Protein AF-A0A821AJ91-F1 (afdb_monomer_lite)

Organism: NCBI:txid392032

Foldseek 3Di:
DVVLVVVQVVCLVCLQQVHHDDDSAPRDDDPPDDPPPDDDDDDDDDPGNPPDDPDPQPPFPPDDPDDDDDPQKAFEDQPQEAEEEPAPPAPLVVVLCVRLNCLLPVPPQPADGDDPPVFRYARYEYEDAPDRDHADDDDDPPDFLAWDWDDDGRYIYIYDNHPNVSSVNSSRQSRQWDQDPNRTTMGD

InterPro domains:
  IPR025705 Beta-hexosaminidase [PTHR22600] (54-182)
  IPR029018 Beta-hexosaminidase-like, domain 2 [G3DSA:3.30.379.10] (55-187)
  IPR029018 Beta-hexosaminidase-like, domain 2 [SSF55545] (59-184)
  IPR029019 Beta-hexosaminidase, eukaryotic type, N-terminal [PF14845] (60-176)

pLDDT: mean 77.07, std 15.3, range [37.12, 96.31]

Radius of gyration: 18.96 Å; chains: 1; bounding box: 41×31×65 Å

Secondary structure (DSSP, 8-state):
-HHHHHHHHHHHHHHHTT-----SSSS----SS----------TT------PPPPPTT--SSPPSS----S--EEE-TTT-EEEES-SS-HHHHHHHHHHHHHHS-TTS-PPPPP--GGGEE-EEEEE-TT-----SS--TT----EEEEEETTEEEEEESSHHHHHHHHHHHHHHEEE-TTS-EEE-

Sequence (188 aa):
EDAQFRLDVHRCRLLRRGIPAQPILNGYCGNYEVVITSSDIEFLAVRLPLKGQPSPPNAVWPHPQQMTASNDVLYIRPHDLKIDSNIRSCDIIAKAIQRYEPIFFPPKLAMNLPPSSGNNILQSLTLNIPGNAQCEQYIQQNSNESYTLTISRQIANVEATTVWGLLRGLETFSQLIYIDQQNYVRSL

Structure (mmCIF, N/CA/C/O backbone):
data_AF-A0A821AJ91-F1
#
_entry.id   AF-A0A821AJ91-F1
#
loop_
_atom_site.group_PDB
_atom_site.id
_atom_site.type_symbol
_atom_site.label_atom_id
_atom_site.label_alt_id
_atom_site.label_comp_id
_atom_site.label_asym_id
_atom_site.label_entity_id
_atom_site.label_seq_id
_atom_site.pdbx_PDB_ins_code
_atom_site.Cartn_x
_atom_site.Cartn_y
_atom_site.Cartn_z
_atom_site.occupancy
_atom_site.B_iso_or_equiv
_atom_site.auth_seq_id
_atom_site.auth_comp_id
_atom_site.auth_asym_id
_atom_site.auth_atom_id
_atom_site.pdbx_PDB_model_num
ATOM 1 N N . GLU A 1 1 ? -10.251 -15.779 -12.935 1.00 53.31 1 GLU A N 1
ATOM 2 C CA . GLU A 1 1 ? -9.135 -14.826 -13.143 1.00 53.31 1 GLU A CA 1
ATOM 3 C C . GLU A 1 1 ? -8.905 -14.485 -14.618 1.00 53.31 1 GLU A C 1
ATOM 5 O O . GLU A 1 1 ? -8.888 -13.307 -14.949 1.00 53.31 1 GLU A O 1
ATOM 10 N N . ASP A 1 2 ? -8.861 -15.459 -15.540 1.00 68.50 2 ASP A N 1
ATOM 11 C CA . ASP A 1 2 ? -8.718 -15.184 -16.988 1.00 68.50 2 ASP A CA 1
ATOM 12 C C . ASP A 1 2 ? -9.797 -14.237 -17.564 1.00 68.50 2 ASP A C 1
ATOM 14 O O . ASP A 1 2 ? -9.508 -13.347 -18.368 1.00 68.50 2 ASP A O 1
ATOM 18 N N . ALA A 1 3 ? -11.037 -14.372 -17.084 1.00 75.00 3 ALA A N 1
ATOM 19 C CA . ALA A 1 3 ? -12.159 -13.537 -17.502 1.00 75.00 3 ALA A CA 1
ATOM 20 C C . ALA A 1 3 ? -11.951 -12.041 -17.204 1.00 75.00 3 ALA A C 1
ATOM 22 O O . ALA A 1 3 ? -12.235 -11.221 -18.069 1.00 75.00 3 ALA A O 1
ATOM 23 N N . GLN A 1 4 ? -11.417 -11.671 -16.033 1.00 72.38 4 GLN A N 1
ATOM 24 C CA . GLN A 1 4 ? -11.225 -10.261 -15.659 1.00 72.38 4 GLN A CA 1
ATOM 25 C C . GLN A 1 4 ? -10.203 -9.573 -16.559 1.00 72.38 4 GLN A C 1
ATOM 27 O O . GLN A 1 4 ? -10.451 -8.473 -17.041 1.00 72.38 4 GLN A O 1
ATOM 32 N N . PHE A 1 5 ? -9.099 -10.253 -16.868 1.00 69.75 5 PHE A N 1
ATOM 33 C CA . PHE A 1 5 ? -8.113 -9.722 -17.802 1.00 69.75 5 PHE A CA 1
ATOM 34 C C . PHE A 1 5 ? -8.689 -9.570 -19.212 1.00 69.75 5 PHE A C 1
ATOM 36 O O . PHE A 1 5 ? -8.500 -8.545 -19.854 1.00 69.75 5 PHE A O 1
ATOM 43 N N . ARG A 1 6 ? -9.433 -10.569 -19.705 1.00 74.62 6 ARG A N 1
ATOM 44 C CA . ARG A 1 6 ? -10.087 -10.486 -21.022 1.00 74.62 6 ARG A CA 1
ATOM 45 C C . ARG A 1 6 ? -11.108 -9.349 -21.084 1.00 74.62 6 ARG A C 1
ATOM 47 O O . ARG A 1 6 ? -11.243 -8.711 -22.127 1.00 74.62 6 ARG A O 1
ATOM 54 N N . LEU A 1 7 ? -11.805 -9.089 -19.980 1.00 81.50 7 LEU A N 1
ATOM 55 C CA . LEU A 1 7 ? -12.718 -7.961 -19.854 1.00 81.50 7 LEU A CA 1
ATOM 56 C C . LEU A 1 7 ? -11.969 -6.624 -19.797 1.00 81.50 7 LEU A C 1
ATOM 58 O O . LEU A 1 7 ? -12.434 -5.676 -20.419 1.00 81.50 7 LEU A O 1
ATOM 62 N N . ASP A 1 8 ? -10.808 -6.538 -19.144 1.00 78.00 8 ASP A N 1
ATOM 63 C CA . ASP A 1 8 ? -9.981 -5.323 -19.139 1.00 78.00 8 ASP A CA 1
ATOM 64 C C . ASP A 1 8 ? -9.381 -5.028 -20.527 1.00 78.00 8 ASP A C 1
ATOM 66 O O . ASP A 1 8 ? -9.474 -3.908 -21.028 1.00 78.00 8 ASP A O 1
ATOM 70 N N . VAL A 1 9 ? -8.919 -6.064 -21.237 1.00 77.12 9 VAL A N 1
ATOM 71 C CA . VAL A 1 9 ? -8.531 -5.981 -22.657 1.00 77.12 9 VAL A CA 1
ATOM 72 C C . VAL A 1 9 ? -9.697 -5.479 -23.508 1.00 77.12 9 VAL A C 1
ATOM 74 O O . VAL A 1 9 ? -9.537 -4.586 -24.345 1.00 77.12 9 VAL A O 1
ATOM 77 N N . HIS A 1 10 ? -10.893 -6.036 -23.304 1.00 81.31 10 HIS A N 1
ATOM 78 C CA . HIS A 1 10 ? -12.091 -5.613 -24.021 1.00 81.31 10 HIS A CA 1
ATOM 79 C C . HIS A 1 10 ? -12.478 -4.166 -23.688 1.00 81.31 10 HIS A C 1
ATOM 81 O O . HIS A 1 10 ? -12.746 -3.388 -24.602 1.00 81.31 10 HIS A O 1
ATOM 87 N N . ARG A 1 11 ? -12.418 -3.772 -22.414 1.00 84.19 11 ARG A N 1
ATOM 88 C CA . ARG A 1 11 ? -12.602 -2.392 -21.952 1.00 84.19 11 ARG A CA 1
ATOM 89 C C . ARG A 1 11 ? -11.635 -1.458 -22.671 1.00 84.19 11 ARG A C 1
ATOM 91 O O . ARG A 1 11 ? -12.062 -0.444 -23.213 1.00 84.19 11 ARG A O 1
ATOM 98 N N . CYS A 1 12 ? -10.358 -1.809 -22.755 1.00 80.00 12 CYS A N 1
ATOM 99 C CA . CYS A 1 12 ? -9.374 -0.997 -23.460 1.00 80.00 12 CYS A CA 1
ATOM 100 C C . CYS A 1 12 ? -9.636 -0.912 -24.970 1.00 80.00 12 CYS A C 1
ATOM 102 O O . CYS A 1 12 ? -9.400 0.138 -25.568 1.00 80.00 12 CYS A O 1
ATOM 104 N N . ARG A 1 13 ? -10.211 -1.951 -25.592 1.00 78.94 13 ARG A N 1
ATOM 105 C CA . ARG A 1 13 ? -10.709 -1.878 -26.980 1.00 78.94 13 ARG A CA 1
ATOM 106 C C . ARG A 1 13 ? -11.918 -0.944 -27.115 1.00 78.94 13 ARG A C 1
ATOM 108 O O . ARG A 1 13 ? -11.976 -0.201 -28.090 1.00 78.94 13 ARG A O 1
ATOM 115 N N . LEU A 1 14 ? -12.852 -0.954 -26.161 1.00 79.88 14 LEU A N 1
ATOM 116 C CA . LEU A 1 14 ? -14.000 -0.036 -26.131 1.00 79.88 14 LEU A CA 1
ATOM 117 C C . LEU A 1 14 ? -13.547 1.422 -25.971 1.00 79.88 14 LEU A C 1
ATOM 119 O O . LEU A 1 14 ? -13.949 2.271 -26.764 1.00 79.88 14 LEU A O 1
ATOM 123 N N . LEU A 1 15 ? -12.626 1.693 -25.043 1.00 74.94 15 LEU A N 1
ATOM 124 C CA . LEU A 1 15 ? -12.068 3.030 -24.825 1.00 74.94 15 LEU A CA 1
ATOM 125 C C . LEU A 1 15 ? -11.327 3.560 -26.062 1.00 74.94 15 LEU A C 1
ATOM 127 O O . LEU A 1 15 ? -11.504 4.720 -26.426 1.00 74.94 15 LEU A O 1
ATOM 131 N N . ARG A 1 16 ? -10.569 2.710 -26.776 1.00 70.94 16 ARG A N 1
ATOM 132 C CA . ARG A 1 16 ? -9.937 3.056 -28.072 1.00 70.94 16 ARG A CA 1
ATOM 133 C C . ARG A 1 16 ? -10.941 3.401 -29.171 1.00 70.94 16 ARG A C 1
ATOM 135 O O . ARG A 1 16 ? -10.598 4.146 -30.081 1.00 70.94 16 ARG A O 1
ATOM 142 N N . ARG A 1 17 ? -12.168 2.886 -29.075 1.00 74.31 17 ARG A N 1
ATOM 143 C CA . ARG A 1 17 ? -13.293 3.199 -29.969 1.00 74.31 17 ARG A CA 1
ATOM 144 C C . ARG A 1 17 ? -14.123 4.399 -29.490 1.00 74.31 17 ARG A C 1
ATOM 146 O O . ARG A 1 17 ? -15.159 4.678 -30.081 1.00 74.31 17 ARG A O 1
ATOM 153 N N . GLY A 1 18 ? -13.704 5.086 -28.423 1.00 66.06 18 GLY A N 1
ATOM 154 C CA . GLY A 1 18 ? -14.435 6.216 -27.846 1.00 66.06 18 GLY A CA 1
ATOM 155 C C . GLY A 1 18 ? -15.681 5.819 -27.046 1.00 66.06 18 GLY A C 1
ATOM 156 O O . GLY A 1 18 ? -16.505 6.677 -26.741 1.00 66.06 18 GLY A O 1
ATOM 157 N N . ILE A 1 19 ? -15.834 4.536 -26.704 1.00 73.81 19 ILE A N 1
ATOM 158 C CA . ILE A 1 19 ? -16.948 4.039 -25.893 1.00 73.81 19 ILE A CA 1
ATOM 159 C C . ILE A 1 19 ? -16.506 4.058 -24.421 1.00 73.81 19 ILE A C 1
ATOM 161 O O . ILE A 1 19 ? -15.560 3.344 -24.071 1.00 73.81 19 ILE A O 1
ATOM 165 N N . PRO A 1 20 ? -17.150 4.857 -23.548 1.00 75.69 20 PRO A N 1
ATOM 166 C CA . PRO A 1 20 ? -16.784 4.921 -22.139 1.00 75.69 20 PRO A CA 1
ATOM 167 C C . PRO A 1 20 ? -17.073 3.585 -21.446 1.00 75.69 20 PRO A C 1
ATOM 169 O O . PRO A 1 20 ? -18.158 3.022 -21.582 1.00 75.69 20 PRO A O 1
ATOM 172 N N . ALA A 1 21 ? -16.101 3.083 -20.684 1.00 80.31 21 ALA A N 1
ATOM 173 C CA . ALA A 1 21 ? -16.219 1.840 -19.930 1.00 80.31 21 ALA A CA 1
ATOM 174 C C . ALA A 1 21 ? -15.491 1.955 -18.581 1.00 80.31 21 ALA A C 1
ATOM 176 O O . ALA A 1 21 ? -14.358 2.447 -18.506 1.00 80.31 21 ALA A O 1
ATOM 177 N N . GLN A 1 22 ? -16.146 1.502 -17.509 1.00 77.25 22 GLN A N 1
ATOM 178 C CA . GLN A 1 22 ? -15.603 1.579 -16.151 1.00 77.25 22 GLN A CA 1
ATOM 179 C C . GLN A 1 22 ? -14.341 0.706 -15.989 1.00 77.25 22 GLN A C 1
ATOM 181 O O . GLN A 1 22 ? -14.240 -0.331 -16.648 1.00 77.25 22 GLN A O 1
ATOM 186 N N . PRO A 1 23 ? -13.363 1.124 -15.159 1.00 72.62 23 PRO A N 1
ATOM 187 C CA . PRO A 1 23 ? -12.188 0.326 -14.801 1.00 72.62 23 PRO A CA 1
ATOM 188 C C . PRO A 1 23 ? -12.551 -1.049 -14.246 1.00 72.62 23 PRO A C 1
ATOM 190 O O . PRO A 1 23 ? -13.419 -1.152 -13.385 1.00 72.62 23 PRO A O 1
ATOM 193 N N . ILE A 1 24 ? -11.853 -2.083 -14.715 1.00 74.69 24 ILE A N 1
ATOM 194 C CA . ILE A 1 24 ? -11.946 -3.442 -14.159 1.00 74.69 24 ILE A CA 1
ATOM 195 C C . ILE A 1 24 ? -10.695 -3.754 -13.329 1.00 74.69 24 ILE A C 1
ATOM 197 O O . ILE A 1 24 ? -10.802 -4.377 -12.276 1.00 74.69 24 ILE A O 1
ATOM 201 N N . LEU A 1 25 ? -9.529 -3.275 -13.778 1.00 70.44 25 LEU A N 1
ATOM 202 C CA . LEU A 1 25 ? -8.256 -3.317 -13.052 1.00 70.44 25 LEU A CA 1
ATOM 203 C C . LEU A 1 25 ? -7.834 -1.895 -12.617 1.00 70.44 25 LEU A C 1
ATOM 205 O O . LEU A 1 25 ? -8.677 -1.095 -12.220 1.00 70.44 25 LEU A O 1
ATOM 209 N N . ASN A 1 26 ? -6.550 -1.546 -12.724 1.00 63.62 26 ASN A N 1
ATOM 210 C CA . ASN A 1 26 ? -5.959 -0.255 -12.328 1.00 63.62 26 ASN A CA 1
ATOM 211 C C . ASN A 1 26 ? -6.369 0.954 -13.207 1.00 63.62 26 ASN A C 1
ATOM 213 O O . ASN A 1 26 ? -5.757 2.016 -13.142 1.00 63.62 26 ASN A O 1
ATOM 217 N N . GLY A 1 27 ? -7.389 0.812 -14.060 1.00 65.00 27 GLY A N 1
ATOM 218 C CA . GLY A 1 27 ? -7.990 1.904 -14.837 1.00 65.00 27 GLY A CA 1
ATOM 219 C C . GLY A 1 27 ? -7.195 2.400 -16.045 1.00 65.00 27 GLY A C 1
ATOM 220 O O . GLY A 1 27 ? -7.798 2.990 -16.948 1.00 65.00 27 GLY A O 1
ATOM 221 N N . TYR A 1 28 ? -5.905 2.096 -16.136 1.00 66.06 28 TYR A N 1
ATOM 222 C CA . TYR A 1 28 ? -5.047 2.420 -17.274 1.00 66.06 28 TYR A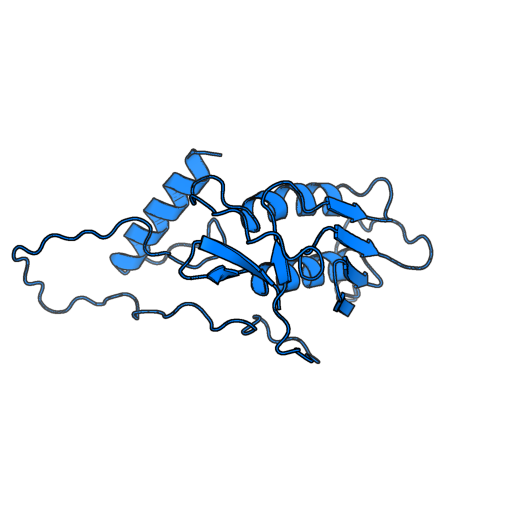 CA 1
ATOM 223 C C . TYR A 1 28 ? -5.058 1.313 -18.339 1.00 66.06 28 TYR A C 1
ATOM 225 O O . TYR A 1 28 ? -5.169 0.130 -18.036 1.00 66.06 28 TYR A O 1
ATOM 233 N N . CYS A 1 29 ? -4.937 1.703 -19.609 1.00 72.25 29 CYS A N 1
ATOM 234 C CA . CYS A 1 29 ? -4.791 0.772 -20.724 1.00 72.25 29 CYS A CA 1
ATOM 235 C C . CYS A 1 29 ? -3.332 0.694 -21.163 1.00 72.25 29 CYS A C 1
ATOM 237 O O . CYS A 1 29 ? -2.844 1.599 -21.835 1.00 72.25 29 CYS A O 1
ATOM 239 N N . GLY A 1 30 ? -2.657 -0.406 -20.830 1.00 62.09 30 GLY A N 1
ATOM 240 C CA . GLY A 1 30 ? -1.307 -0.687 -21.314 1.00 62.09 30 GLY A CA 1
ATOM 241 C C . GLY A 1 30 ? -1.242 -0.996 -22.813 1.00 62.09 30 GLY A C 1
ATOM 242 O O . GLY A 1 30 ? -2.225 -1.401 -23.443 1.00 62.09 30 GLY A O 1
ATOM 243 N N . ASN A 1 31 ? -0.041 -0.870 -23.381 1.00 57.91 31 ASN A N 1
ATOM 244 C CA . ASN A 1 31 ? 0.291 -1.365 -24.720 1.00 57.91 31 ASN A CA 1
ATOM 245 C C . ASN A 1 31 ? 0.498 -2.890 -24.700 1.00 57.91 31 ASN A C 1
ATOM 247 O O . ASN A 1 31 ? 1.549 -3.383 -25.086 1.00 57.91 31 ASN A O 1
ATOM 251 N N . TYR A 1 32 ? -0.483 -3.657 -24.229 1.00 56.53 32 TYR A N 1
ATOM 252 C CA . TYR A 1 32 ? -0.372 -5.120 -24.167 1.00 56.53 32 TYR A CA 1
ATOM 253 C C . TYR A 1 32 ? -0.821 -5.835 -25.450 1.00 56.53 32 TYR A C 1
ATOM 255 O O . TYR A 1 32 ? -0.945 -7.047 -25.442 1.00 56.53 32 TYR A O 1
ATOM 263 N N . GLU A 1 33 ? -1.065 -5.107 -26.545 1.00 50.44 33 GLU A N 1
ATOM 264 C CA . GLU A 1 33 ? -1.235 -5.659 -27.900 1.00 50.44 33 GLU A CA 1
ATOM 265 C C . GLU A 1 33 ? -1.447 -4.498 -28.882 1.00 50.44 33 GLU A C 1
ATOM 267 O O . GLU A 1 33 ? -2.577 -4.037 -29.064 1.00 50.44 33 GLU A O 1
ATOM 272 N N . VAL A 1 34 ? -0.367 -3.990 -29.485 1.00 43.59 34 VAL A N 1
ATOM 273 C CA . VAL A 1 34 ? -0.423 -3.191 -30.721 1.00 43.59 34 VAL A CA 1
ATOM 274 C C . VAL A 1 34 ? 0.897 -3.365 -31.491 1.00 43.59 34 VAL A C 1
ATOM 276 O O . VAL A 1 34 ? 1.739 -2.475 -31.507 1.00 43.59 34 VAL A O 1
ATOM 279 N N . VAL A 1 35 ? 1.083 -4.501 -32.167 1.00 37.84 35 VAL A N 1
ATOM 280 C CA . VAL A 1 35 ? 1.818 -4.475 -33.441 1.00 37.84 35 VAL A CA 1
ATOM 281 C C . VAL A 1 35 ? 0.745 -4.294 -34.508 1.00 37.84 35 VAL A C 1
ATOM 283 O O . VAL A 1 35 ? 0.213 -5.261 -35.040 1.00 37.84 35 VAL A O 1
ATOM 286 N N . ILE A 1 36 ? 0.340 -3.047 -34.754 1.00 39.81 36 ILE A N 1
ATOM 287 C CA . ILE A 1 36 ? -0.394 -2.733 -35.981 1.00 39.81 36 ILE A CA 1
ATOM 288 C C . ILE A 1 36 ? 0.683 -2.627 -37.054 1.00 39.81 36 ILE A C 1
ATOM 290 O O . ILE A 1 36 ? 1.356 -1.605 -37.168 1.00 39.81 36 ILE A O 1
ATOM 294 N N . THR A 1 37 ? 0.890 -3.706 -37.805 1.00 37.12 37 THR A N 1
ATOM 295 C CA . THR A 1 37 ? 1.576 -3.600 -39.091 1.00 37.12 37 THR A CA 1
ATOM 296 C C . THR A 1 37 ? 0.690 -2.753 -39.994 1.00 37.12 37 THR A C 1
ATOM 298 O O . THR A 1 37 ? -0.462 -3.109 -40.247 1.00 37.12 37 THR A O 1
ATOM 301 N N . SER A 1 38 ? 1.203 -1.597 -40.404 1.00 48.94 38 SER A N 1
ATOM 302 C CA . SER A 1 38 ? 0.496 -0.626 -41.231 1.00 48.94 38 SER A CA 1
ATOM 303 C C . SER A 1 38 ? -0.041 -1.264 -42.511 1.00 48.94 38 SER A C 1
ATOM 305 O O . SER A 1 38 ? 0.727 -1.797 -43.309 1.00 48.94 38 SER A O 1
ATOM 307 N N . SER A 1 39 ? -1.344 -1.153 -42.732 1.00 44.47 39 SER A N 1
ATOM 308 C CA . SER A 1 39 ? -1.899 -0.941 -44.070 1.00 44.47 39 SER A CA 1
ATOM 309 C C . SER A 1 39 ? -3.284 -0.313 -43.927 1.00 44.47 39 SER A C 1
ATOM 311 O O . SER A 1 39 ? -4.241 -0.940 -43.486 1.00 44.47 39 SER A O 1
ATOM 313 N N . ASP A 1 40 ? -3.302 0.991 -44.188 1.00 47.62 40 ASP A N 1
ATOM 314 C CA . ASP A 1 40 ? -4.374 1.760 -44.816 1.00 47.62 40 ASP A CA 1
ATOM 315 C C . ASP A 1 40 ? -5.811 1.511 -44.347 1.00 47.62 40 ASP A C 1
ATOM 317 O O . ASP A 1 40 ? -6.583 0.796 -44.980 1.00 47.62 40 ASP A O 1
ATOM 321 N N . ILE A 1 41 ? -6.215 2.226 -43.291 1.00 44.03 41 ILE A N 1
ATOM 322 C CA . ILE A 1 41 ? -7.614 2.642 -43.140 1.00 44.03 41 ILE A CA 1
ATOM 323 C C . ILE A 1 41 ? -7.646 4.116 -42.714 1.00 44.03 41 ILE A C 1
ATOM 325 O O . ILE A 1 41 ? -7.404 4.451 -41.553 1.00 44.03 41 ILE A O 1
ATOM 329 N N . GLU A 1 42 ? -7.941 5.005 -43.665 1.00 40.72 42 GLU A N 1
ATOM 330 C CA . GLU A 1 42 ? -8.278 6.406 -43.401 1.00 40.72 42 GLU A CA 1
ATOM 331 C C . GLU A 1 42 ? -9.698 6.499 -42.825 1.00 40.72 42 GLU A C 1
ATOM 333 O O . GLU A 1 42 ? -10.685 6.223 -43.504 1.00 40.72 42 GLU A O 1
ATOM 338 N N . PHE A 1 43 ? -9.813 6.928 -41.567 1.00 37.75 43 PHE A N 1
ATOM 339 C CA . PHE A 1 43 ? -11.080 7.371 -40.987 1.00 37.75 43 PHE A CA 1
ATOM 340 C C . PHE A 1 43 ? -11.093 8.901 -40.880 1.00 37.75 43 PHE A C 1
ATOM 342 O O . PHE A 1 43 ? -10.207 9.498 -40.265 1.00 37.75 43 PHE A O 1
ATOM 349 N N . LEU A 1 44 ? -12.139 9.528 -41.432 1.00 48.94 44 LEU A N 1
ATOM 350 C CA . LEU A 1 44 ? -12.485 10.937 -41.226 1.00 48.94 44 LEU A CA 1
ATOM 351 C C . LEU A 1 44 ? -12.772 11.171 -39.730 1.00 48.94 44 LEU A C 1
ATOM 353 O O . LEU A 1 44 ? -13.823 10.800 -39.218 1.00 48.94 44 LEU A O 1
ATOM 357 N N . ALA A 1 45 ? -11.797 11.767 -39.039 1.00 41.25 45 ALA A N 1
ATOM 358 C CA . ALA A 1 45 ? -11.815 12.178 -37.633 1.00 41.25 45 ALA A CA 1
ATOM 359 C C . ALA A 1 45 ? -12.063 11.056 -36.603 1.00 41.25 45 ALA A C 1
ATOM 361 O O . ALA A 1 45 ? -13.142 10.903 -36.027 1.00 41.25 45 ALA A O 1
ATOM 362 N N . VAL A 1 46 ? -10.994 10.337 -36.261 1.00 43.47 46 VAL A N 1
ATOM 363 C CA . VAL A 1 46 ? -10.953 9.524 -35.044 1.00 43.47 46 VAL A CA 1
ATOM 364 C C . VAL A 1 46 ? -11.027 10.468 -33.834 1.00 43.47 46 VAL A C 1
ATOM 366 O O . VAL A 1 46 ? -10.072 11.191 -33.550 1.00 43.47 46 VAL A O 1
ATOM 369 N N . ARG A 1 47 ? -12.132 10.455 -33.073 1.00 44.19 47 ARG A N 1
ATOM 370 C CA . ARG A 1 47 ? -12.104 10.887 -31.663 1.00 44.19 47 ARG A CA 1
ATOM 371 C C . ARG A 1 47 ? -11.328 9.828 -30.888 1.00 44.19 47 ARG A C 1
ATOM 373 O O . ARG A 1 47 ? -11.911 8.991 -30.203 1.00 44.19 47 ARG A O 1
ATOM 380 N N . LEU A 1 48 ? -10.010 9.810 -31.094 1.00 50.59 48 LEU A N 1
ATOM 381 C CA . LEU A 1 48 ? -9.097 8.974 -30.330 1.00 50.59 48 LEU A CA 1
ATOM 382 C C . LEU A 1 48 ? -9.394 9.269 -28.856 1.00 50.59 48 LEU A C 1
ATOM 384 O O . LEU A 1 48 ? -9.547 10.453 -28.523 1.00 50.59 48 LEU A O 1
ATOM 388 N N . PRO A 1 49 ? -9.461 8.270 -27.952 1.00 49.88 49 PRO A N 1
ATOM 389 C CA . PRO A 1 49 ? -9.212 8.609 -26.560 1.00 49.88 49 PRO A CA 1
ATOM 390 C C . PRO A 1 49 ? -7.923 9.430 -26.556 1.00 49.88 49 PRO A C 1
ATOM 392 O O . PRO A 1 49 ? -6.985 9.095 -27.293 1.00 49.88 49 PRO A O 1
ATOM 395 N N . LEU A 1 50 ? -7.904 10.539 -25.812 1.00 46.16 50 LEU A N 1
ATOM 396 C CA . LEU A 1 50 ? -6.679 11.311 -25.624 1.00 46.16 50 LEU A CA 1
ATOM 397 C C . LEU A 1 50 ? -5.555 10.297 -25.400 1.00 46.16 50 LEU A C 1
ATOM 399 O O . LEU A 1 50 ? -5.740 9.379 -24.597 1.00 46.16 50 LEU A O 1
ATOM 403 N N . LYS A 1 51 ? -4.463 10.386 -26.175 1.00 49.41 51 LYS A N 1
ATOM 404 C CA . LYS A 1 51 ? -3.277 9.547 -25.967 1.00 49.41 51 LYS A CA 1
ATOM 405 C C . LYS A 1 51 ? -2.767 9.862 -24.562 1.00 49.41 51 LYS A C 1
ATOM 407 O O . LYS A 1 51 ? -1.953 10.760 -24.383 1.00 49.41 51 LYS A O 1
ATOM 412 N N . GLY A 1 52 ? -3.333 9.189 -23.569 1.00 52.81 52 GLY A N 1
ATOM 413 C CA . GLY A 1 52 ? -2.970 9.330 -22.178 1.00 52.81 52 GLY A CA 1
ATOM 414 C C . GLY A 1 52 ? -1.602 8.706 -22.027 1.00 52.81 52 GLY A C 1
ATOM 415 O O . GLY A 1 52 ? -1.405 7.542 -22.375 1.00 52.81 52 GLY A O 1
ATOM 416 N N . GLN A 1 53 ? -0.649 9.496 -21.563 1.00 60.03 53 GLN A N 1
ATOM 417 C CA . GLN A 1 53 ? 0.576 8.936 -21.022 1.00 60.03 53 GLN A CA 1
ATOM 418 C C . GLN A 1 53 ? 0.237 8.341 -19.649 1.00 60.03 53 GLN A C 1
ATOM 420 O O . GLN A 1 53 ? -0.645 8.880 -18.969 1.00 60.03 53 GLN A O 1
ATOM 425 N N . PRO A 1 54 ? 0.867 7.224 -19.244 1.00 64.62 54 PRO A N 1
ATOM 426 C CA . PRO A 1 54 ? 0.748 6.769 -17.868 1.00 64.62 54 PRO A CA 1
ATOM 427 C C . PRO A 1 54 ? 1.172 7.906 -16.937 1.00 64.62 54 PRO A C 1
ATOM 429 O O . PRO A 1 54 ? 2.069 8.688 -17.272 1.00 64.62 54 PRO A O 1
ATOM 432 N N . SER A 1 55 ? 0.511 8.001 -15.787 1.00 68.25 55 SER A N 1
ATOM 433 C CA . SER A 1 55 ? 0.906 8.941 -14.747 1.00 68.25 55 SER A CA 1
ATOM 434 C C . SER A 1 55 ? 2.397 8.751 -14.443 1.00 68.25 55 SER A C 1
ATOM 436 O O . SER A 1 55 ? 2.850 7.603 -14.363 1.00 68.25 55 SER A O 1
ATOM 438 N N . PRO A 1 56 ? 3.181 9.836 -14.322 1.00 75.44 56 PRO A N 1
ATOM 439 C CA . PRO A 1 56 ? 4.582 9.702 -13.960 1.00 75.44 56 PRO A CA 1
ATOM 440 C C . PRO A 1 56 ? 4.703 8.983 -12.605 1.00 75.44 56 PRO A C 1
ATOM 442 O O . PRO A 1 56 ? 3.779 9.061 -11.789 1.00 75.44 56 PRO A O 1
ATOM 445 N N . PRO A 1 57 ? 5.825 8.294 -12.336 1.00 71.19 57 PRO A N 1
ATOM 446 C CA . PRO A 1 57 ? 6.072 7.735 -11.012 1.00 71.19 57 PRO A CA 1
ATOM 447 C C . PRO A 1 57 ? 5.874 8.817 -9.935 1.00 71.19 57 PRO A C 1
ATOM 449 O O . PRO A 1 57 ? 6.245 9.969 -10.162 1.00 71.19 57 PRO A O 1
ATOM 452 N N . ASN A 1 58 ? 5.265 8.464 -8.800 1.00 75.19 58 ASN A N 1
ATOM 453 C CA . ASN A 1 58 ? 4.821 9.375 -7.725 1.00 75.19 58 ASN A CA 1
ATOM 454 C C . ASN A 1 58 ? 3.593 10.257 -8.002 1.00 75.19 58 ASN A C 1
ATOM 456 O O . ASN A 1 58 ? 3.210 11.034 -7.128 1.00 75.19 58 ASN A O 1
ATOM 460 N N . ALA A 1 59 ? 2.918 10.140 -9.147 1.00 81.94 59 ALA A N 1
ATOM 461 C CA . ALA A 1 59 ? 1.648 10.837 -9.372 1.00 81.94 59 ALA A CA 1
ATOM 462 C C . ALA A 1 59 ? 0.458 10.063 -8.776 1.00 81.94 59 ALA A C 1
ATOM 464 O O . ALA A 1 59 ? -0.378 9.515 -9.498 1.00 81.94 59 ALA A O 1
ATOM 465 N N . VAL A 1 60 ? 0.402 10.040 -7.443 1.00 87.75 60 VAL A N 1
ATOM 466 C CA . VAL A 1 60 ? -0.702 9.465 -6.662 1.00 87.75 60 VAL A CA 1
ATOM 467 C C . VAL A 1 60 ? -1.965 10.310 -6.831 1.00 87.75 60 VAL A C 1
ATOM 469 O O . VAL A 1 60 ? -1.927 11.542 -6.764 1.00 87.75 60 VAL A O 1
ATOM 472 N N . TRP A 1 61 ? -3.100 9.641 -7.018 1.00 84.31 61 TRP A N 1
ATOM 473 C CA . TRP A 1 61 ? -4.415 10.247 -7.129 1.00 84.31 61 TRP A CA 1
ATOM 474 C C . TRP A 1 61 ? -5.485 9.527 -6.279 1.00 84.31 61 TRP A C 1
ATOM 476 O O . TRP A 1 61 ? -5.725 8.334 -6.472 1.00 84.31 61 TRP A O 1
ATOM 486 N N . PRO A 1 62 ? -6.248 10.247 -5.434 1.00 92.12 62 PRO A N 1
ATOM 487 C CA . PRO A 1 62 ? -6.128 11.674 -5.132 1.00 92.12 62 PRO A CA 1
ATOM 488 C C . PRO A 1 62 ? -4.781 12.026 -4.497 1.00 92.12 62 PRO A C 1
ATOM 490 O O . PRO A 1 62 ? -4.174 11.194 -3.829 1.00 92.12 62 PRO A O 1
ATOM 493 N N . HIS A 1 63 ? -4.316 13.258 -4.704 1.00 89.12 63 HIS A N 1
ATOM 494 C CA . HIS A 1 63 ? -3.051 13.694 -4.120 1.00 89.12 63 HIS A CA 1
ATOM 495 C C . HIS A 1 63 ? -3.149 13.682 -2.579 1.00 89.12 63 HIS A C 1
ATOM 497 O O . HIS A 1 63 ? -4.078 14.296 -2.039 1.00 89.12 63 HIS A O 1
ATOM 503 N N . PRO A 1 64 ? -2.220 13.023 -1.858 1.00 92.19 64 PRO A N 1
ATOM 504 C CA . PRO A 1 64 ? -2.212 13.019 -0.397 1.00 92.19 64 PRO A CA 1
ATOM 505 C C . PRO A 1 64 ? -2.112 14.435 0.183 1.00 92.19 64 PRO A C 1
ATOM 507 O O . PRO A 1 64 ? -1.570 15.342 -0.447 1.00 92.19 64 PRO A O 1
ATOM 510 N N . GLN A 1 65 ? -2.589 14.642 1.412 1.00 93.94 65 GLN A N 1
ATOM 511 C CA . GLN A 1 65 ? -2.469 15.958 2.059 1.00 93.94 65 GLN A CA 1
ATOM 512 C C . GLN A 1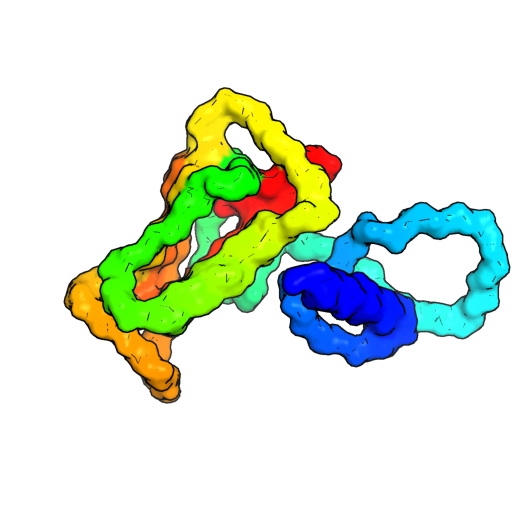 65 ? -1.006 16.380 2.251 1.00 93.94 65 GLN A C 1
ATOM 514 O O . GLN A 1 65 ? -0.684 17.560 2.137 1.00 93.94 65 GLN A O 1
ATOM 519 N N . GLN A 1 66 ? -0.129 15.417 2.540 1.00 92.94 66 GLN A N 1
ATOM 520 C CA . GLN A 1 66 ? 1.312 15.610 2.652 1.00 92.94 66 GLN A CA 1
ATOM 521 C C . GLN A 1 66 ? 2.011 14.417 2.004 1.00 92.94 66 GLN A C 1
ATOM 523 O O . GLN A 1 66 ? 1.636 13.271 2.248 1.00 92.94 66 GLN A O 1
ATOM 528 N N . MET A 1 67 ? 3.013 14.687 1.171 1.00 90.06 67 MET A N 1
ATOM 529 C CA . MET A 1 67 ? 3.809 13.661 0.507 1.00 90.06 67 MET A CA 1
ATOM 530 C C . MET A 1 67 ? 5.260 14.125 0.422 1.00 90.06 67 MET A C 1
ATOM 532 O O . MET A 1 67 ? 5.550 15.222 -0.051 1.00 90.06 67 MET A O 1
ATOM 536 N N . THR A 1 68 ? 6.167 13.270 0.878 1.00 89.00 68 THR A N 1
ATOM 537 C CA . THR A 1 68 ? 7.617 13.450 0.773 1.00 89.00 68 THR A CA 1
ATOM 538 C C . THR A 1 68 ? 8.182 12.216 0.088 1.00 89.00 68 THR A C 1
ATOM 540 O O . THR A 1 68 ? 8.084 11.124 0.645 1.00 89.00 68 THR A O 1
ATOM 543 N N . ALA A 1 69 ? 8.743 12.376 -1.109 1.00 83.81 69 ALA A N 1
ATOM 544 C CA . ALA A 1 69 ? 9.316 11.273 -1.877 1.00 83.81 69 ALA A CA 1
ATOM 545 C C . ALA A 1 69 ? 10.850 11.332 -1.860 1.00 83.81 69 ALA A C 1
ATOM 547 O O . ALA A 1 69 ? 11.428 12.420 -1.930 1.00 83.81 69 ALA A O 1
ATOM 548 N N . SER A 1 70 ? 11.496 10.165 -1.783 1.00 82.56 70 SER A N 1
ATOM 549 C CA . SER A 1 70 ? 12.932 10.024 -2.050 1.00 82.56 70 SER A CA 1
ATOM 550 C C . SER A 1 70 ? 13.168 9.769 -3.545 1.00 82.56 70 SER A C 1
ATOM 552 O O . SER A 1 70 ? 12.251 9.413 -4.283 1.00 82.56 70 SER A O 1
ATOM 554 N N . ASN A 1 71 ? 14.416 9.929 -3.988 1.00 81.06 71 ASN A N 1
ATOM 555 C CA . ASN A 1 71 ? 14.869 9.439 -5.295 1.00 81.06 71 ASN A CA 1
ATOM 556 C C . ASN A 1 71 ? 15.301 7.961 -5.243 1.00 81.06 71 ASN A C 1
ATOM 558 O O . ASN A 1 71 ? 15.714 7.404 -6.262 1.00 81.06 71 ASN A O 1
ATOM 562 N N . ASP A 1 72 ? 15.243 7.338 -4.063 1.00 81.62 72 ASP A N 1
ATOM 563 C CA . ASP A 1 72 ? 15.556 5.926 -3.881 1.00 81.62 72 ASP A CA 1
ATOM 564 C C . ASP A 1 72 ? 14.469 5.054 -4.508 1.00 81.62 72 ASP A C 1
ATOM 566 O O . ASP A 1 72 ? 13.280 5.250 -4.281 1.00 81.62 72 ASP A O 1
ATOM 570 N N . VAL A 1 73 ? 14.891 4.066 -5.294 1.00 82.31 73 VAL A N 1
ATOM 571 C CA . VAL A 1 73 ? 13.985 3.133 -5.966 1.00 82.31 73 VAL A CA 1
ATOM 572 C C . VAL A 1 73 ? 14.134 1.757 -5.342 1.00 82.31 73 VAL A C 1
ATOM 574 O O . VAL A 1 73 ? 15.241 1.207 -5.287 1.00 82.31 73 VAL A O 1
ATOM 577 N N . LEU A 1 74 ? 13.007 1.183 -4.934 1.00 86.06 74 LEU A N 1
ATOM 578 C CA . LEU A 1 74 ? 12.914 -0.185 -4.447 1.00 86.06 74 LEU A CA 1
ATOM 579 C C . LEU A 1 74 ? 12.348 -1.095 -5.531 1.00 86.06 74 LEU A C 1
ATOM 581 O O . LEU A 1 74 ? 11.447 -0.718 -6.274 1.00 86.06 74 LEU A O 1
ATOM 585 N N . TYR A 1 75 ? 12.867 -2.310 -5.598 1.00 85.38 75 TYR A N 1
ATOM 586 C CA . TYR A 1 75 ? 12.390 -3.382 -6.452 1.00 85.38 75 TYR A CA 1
ATOM 587 C C . TYR A 1 75 ? 11.471 -4.304 -5.664 1.00 85.38 75 TYR A C 1
ATOM 589 O O . TYR A 1 75 ? 11.711 -4.587 -4.491 1.00 85.38 75 TYR A O 1
ATOM 597 N N . ILE A 1 76 ? 10.452 -4.831 -6.326 1.00 83.75 76 ILE A N 1
ATOM 598 C CA . ILE A 1 76 ? 9.550 -5.814 -5.738 1.00 83.75 76 ILE A CA 1
ATOM 599 C C . ILE A 1 76 ? 9.668 -7.102 -6.542 1.00 83.75 76 ILE A C 1
ATOM 601 O O . ILE A 1 76 ? 9.550 -7.099 -7.768 1.00 83.75 76 ILE A O 1
ATOM 605 N N . ARG A 1 77 ? 9.927 -8.214 -5.853 1.00 79.31 77 ARG A N 1
ATOM 606 C CA . ARG A 1 77 ? 9.913 -9.534 -6.481 1.00 79.31 77 ARG A CA 1
ATOM 607 C C . ARG A 1 77 ? 8.482 -10.077 -6.482 1.00 79.31 77 ARG A C 1
ATOM 609 O O . ARG A 1 77 ? 7.863 -10.107 -5.415 1.00 79.31 77 ARG A O 1
ATOM 616 N N . PRO A 1 78 ? 7.958 -10.513 -7.641 1.00 70.88 78 PRO A N 1
ATOM 617 C CA . PRO A 1 78 ? 6.670 -11.192 -7.694 1.00 70.88 78 PRO A CA 1
ATOM 618 C C . PRO A 1 78 ? 6.651 -12.380 -6.724 1.00 70.88 78 PRO A C 1
ATOM 620 O O . PRO A 1 78 ? 7.608 -13.148 -6.689 1.00 70.88 78 PRO A O 1
ATOM 623 N N . HIS A 1 79 ? 5.579 -12.510 -5.937 1.00 72.75 79 HIS A N 1
ATOM 624 C CA . HIS A 1 79 ? 5.358 -13.562 -4.925 1.00 72.75 79 HIS A CA 1
ATOM 625 C C . HIS A 1 79 ? 6.222 -13.525 -3.648 1.00 72.75 79 HIS A C 1
ATOM 627 O O . HIS A 1 79 ? 5.943 -14.289 -2.726 1.00 72.75 79 HIS A O 1
ATOM 633 N N . ASP A 1 80 ? 7.216 -12.637 -3.540 1.00 79.19 80 ASP A N 1
ATOM 634 C CA . ASP A 1 80 ? 8.038 -12.511 -2.322 1.00 79.19 80 ASP A CA 1
ATOM 635 C C . ASP A 1 80 ? 7.540 -11.417 -1.362 1.00 79.19 80 ASP A C 1
ATOM 637 O O . ASP A 1 80 ? 7.940 -11.397 -0.196 1.00 79.19 80 ASP A O 1
ATOM 641 N N . LEU A 1 81 ? 6.685 -10.503 -1.838 1.00 85.12 81 LEU A N 1
ATOM 642 C CA . LEU A 1 81 ? 6.112 -9.442 -1.011 1.00 85.12 81 LEU A CA 1
ATOM 643 C C . LEU A 1 81 ? 5.092 -10.035 -0.034 1.00 85.12 81 LEU A C 1
ATOM 645 O O . LEU A 1 81 ? 3.992 -10.422 -0.427 1.00 85.12 81 LEU A O 1
ATOM 649 N N . LYS A 1 82 ? 5.441 -10.066 1.251 1.00 89.38 82 LYS A N 1
ATOM 650 C CA . LYS A 1 82 ? 4.538 -10.517 2.314 1.00 89.38 82 LYS A CA 1
ATOM 651 C C . LYS A 1 82 ? 3.685 -9.361 2.809 1.00 89.38 82 LYS A C 1
ATOM 653 O O . LYS A 1 82 ? 4.222 -8.330 3.210 1.00 89.38 82 LYS A O 1
ATOM 658 N N . ILE A 1 83 ? 2.369 -9.539 2.793 1.00 90.25 83 ILE A N 1
ATOM 659 C CA . ILE A 1 83 ? 1.426 -8.555 3.324 1.00 90.25 83 ILE A CA 1
ATOM 660 C C . ILE A 1 83 ? 0.913 -9.071 4.665 1.00 90.25 83 ILE A C 1
ATOM 662 O O . ILE A 1 83 ? 0.154 -10.037 4.707 1.00 90.25 83 ILE A O 1
ATOM 666 N N . ASP A 1 84 ? 1.334 -8.423 5.747 1.00 89.81 84 ASP A N 1
ATOM 667 C CA . ASP A 1 84 ? 0.963 -8.784 7.114 1.00 89.81 84 ASP A CA 1
ATOM 668 C C . ASP A 1 84 ? 0.093 -7.691 7.739 1.00 89.81 84 ASP A C 1
ATOM 670 O O . ASP A 1 84 ? 0.253 -6.502 7.462 1.00 89.81 84 ASP A O 1
ATOM 674 N N . SER A 1 85 ? -0.827 -8.078 8.623 1.00 90.44 85 SER A N 1
ATOM 675 C CA . SER A 1 85 ? -1.684 -7.136 9.348 1.00 90.44 85 SER A CA 1
ATOM 676 C C . SER A 1 85 ? -1.770 -7.481 10.829 1.00 90.44 85 SER A C 1
ATOM 678 O O . SER A 1 85 ? -1.931 -8.651 11.178 1.00 90.44 85 SER A O 1
ATOM 680 N N . ASN A 1 86 ? -1.738 -6.477 11.708 1.00 89.56 86 ASN A N 1
ATOM 681 C CA . ASN A 1 86 ? -1.896 -6.695 13.152 1.00 89.56 86 ASN A CA 1
ATOM 682 C C . ASN A 1 86 ? -3.365 -6.906 13.587 1.00 89.56 86 ASN A C 1
ATOM 684 O O . ASN A 1 86 ? -3.622 -7.337 14.714 1.00 89.56 86 ASN A O 1
ATOM 688 N N . ILE A 1 87 ? -4.326 -6.623 12.702 1.00 86.00 87 ILE A N 1
ATOM 689 C CA . ILE A 1 87 ? -5.761 -6.752 12.964 1.00 86.00 87 ILE A CA 1
ATOM 690 C C . ILE A 1 87 ? -6.176 -8.219 12.857 1.00 86.00 87 ILE A C 1
ATOM 692 O O . ILE A 1 87 ? -6.036 -8.850 11.810 1.00 86.00 87 ILE A O 1
ATOM 696 N N . ARG A 1 88 ? -6.733 -8.770 13.937 1.00 78.62 88 ARG A N 1
ATOM 697 C CA . ARG A 1 88 ? -7.260 -10.141 13.952 1.00 78.62 88 ARG A CA 1
ATOM 698 C C . ARG A 1 88 ? -8.726 -10.161 13.521 1.00 78.62 88 ARG A C 1
ATOM 700 O O . ARG A 1 88 ? -9.493 -9.280 13.897 1.00 78.62 88 ARG A O 1
ATOM 707 N N . SER A 1 89 ? -9.115 -11.195 12.774 1.00 81.44 89 SER A N 1
ATOM 708 C CA . SER A 1 89 ? -10.513 -11.485 12.407 1.00 81.44 89 SER A CA 1
ATOM 709 C C . SER A 1 89 ? -11.239 -10.349 11.665 1.00 81.44 89 SER A C 1
ATOM 711 O O . SER A 1 89 ? -12.398 -10.062 11.953 1.00 81.44 89 SER A O 1
ATOM 713 N N . CYS A 1 90 ? -10.567 -9.708 10.702 1.00 88.25 90 CYS A N 1
ATOM 714 C CA . CYS A 1 90 ? -11.138 -8.641 9.876 1.00 88.25 90 CYS A CA 1
ATOM 715 C C . CYS A 1 90 ? -11.320 -9.105 8.428 1.00 88.25 90 CYS A C 1
ATOM 717 O O . CYS A 1 90 ? -10.345 -9.259 7.689 1.00 88.25 90 CYS A O 1
ATOM 719 N N . ASP A 1 91 ? -12.566 -9.325 8.009 1.00 90.81 91 ASP A N 1
ATOM 720 C CA . ASP A 1 91 ? -12.868 -9.801 6.658 1.00 90.81 91 ASP A CA 1
ATOM 721 C C . ASP A 1 91 ? -12.623 -8.720 5.594 1.00 90.81 91 ASP A C 1
ATOM 723 O O . ASP A 1 91 ? -12.208 -9.044 4.483 1.00 90.81 91 ASP A O 1
ATOM 727 N N . ILE A 1 92 ? -12.817 -7.443 5.942 1.00 92.00 92 ILE A N 1
ATOM 728 C CA . ILE A 1 92 ? -12.541 -6.297 5.066 1.00 92.00 92 ILE A CA 1
ATOM 729 C C . ILE A 1 92 ? -11.070 -6.286 4.645 1.00 92.00 92 ILE A C 1
ATOM 731 O O . ILE A 1 92 ? -10.776 -6.244 3.451 1.00 92.00 92 ILE A O 1
ATOM 735 N N . ILE A 1 93 ? -10.146 -6.370 5.609 1.00 92.25 93 ILE A N 1
ATOM 736 C CA . ILE A 1 93 ? -8.704 -6.375 5.326 1.00 92.25 93 ILE A CA 1
ATOM 737 C C . ILE A 1 93 ? -8.301 -7.655 4.597 1.00 92.25 93 ILE A C 1
ATOM 739 O O . ILE A 1 93 ? -7.586 -7.573 3.603 1.00 92.25 93 ILE A O 1
ATOM 743 N N . ALA A 1 94 ? -8.815 -8.819 5.004 1.00 91.56 94 ALA A N 1
ATOM 744 C CA . ALA A 1 94 ? -8.531 -10.074 4.308 1.00 91.56 94 ALA A CA 1
ATOM 745 C C . ALA A 1 94 ? -8.938 -10.017 2.820 1.00 91.56 94 ALA A C 1
ATOM 747 O O . ALA A 1 94 ? -8.149 -10.369 1.943 1.00 91.56 94 ALA A O 1
ATOM 748 N N . LYS A 1 95 ? -10.138 -9.502 2.517 1.00 92.38 95 LYS A N 1
ATOM 749 C CA . LYS A 1 95 ? -10.616 -9.305 1.137 1.00 92.38 95 LYS A CA 1
ATOM 750 C C . LYS A 1 95 ? -9.828 -8.228 0.394 1.00 92.38 95 LYS A C 1
ATOM 752 O O . LYS A 1 95 ? -9.615 -8.355 -0.809 1.00 92.38 95 LYS A O 1
ATOM 757 N N . ALA A 1 96 ? -9.406 -7.168 1.081 1.00 92.62 96 ALA A N 1
ATOM 758 C CA . ALA A 1 96 ? -8.582 -6.125 0.482 1.00 92.62 96 ALA A CA 1
ATOM 759 C C . ALA A 1 96 ? -7.218 -6.680 0.055 1.00 92.62 96 ALA A C 1
ATOM 761 O O . ALA A 1 96 ? -6.828 -6.476 -1.090 1.00 92.62 96 ALA A O 1
ATOM 762 N N . ILE A 1 97 ? -6.542 -7.443 0.918 1.00 90.69 97 ILE A N 1
ATOM 763 C CA . ILE A 1 97 ? -5.268 -8.104 0.595 1.00 90.69 97 ILE A CA 1
ATOM 764 C C . ILE A 1 97 ? -5.444 -9.012 -0.626 1.00 90.69 97 ILE A C 1
ATOM 766 O O . ILE A 1 97 ? -4.724 -8.852 -1.610 1.00 90.69 97 ILE A O 1
ATOM 770 N N . GLN A 1 98 ? -6.472 -9.869 -0.616 1.00 90.00 98 GLN A N 1
ATOM 771 C CA . GLN A 1 98 ? -6.798 -10.750 -1.743 1.00 90.00 98 GLN A CA 1
ATOM 772 C C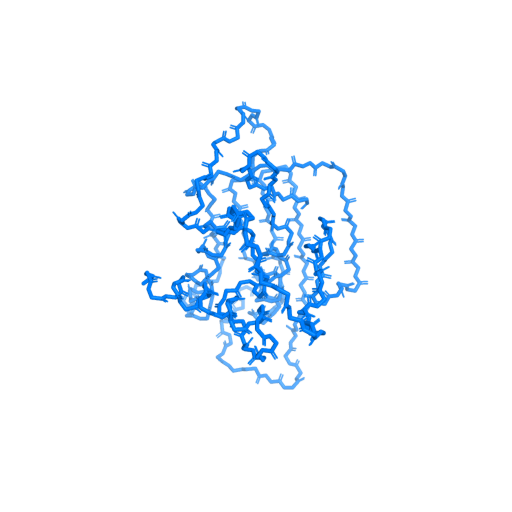 . GLN A 1 98 ? -7.029 -9.978 -3.054 1.00 90.00 98 GLN A C 1
ATOM 774 O O . GLN A 1 98 ? -6.719 -10.469 -4.138 1.00 90.00 98 GLN A O 1
ATOM 779 N N . ARG A 1 99 ? -7.594 -8.769 -2.977 1.00 89.62 99 ARG A N 1
ATOM 780 C CA . ARG A 1 99 ? -7.847 -7.919 -4.144 1.00 89.62 99 ARG A CA 1
ATOM 781 C C . ARG A 1 99 ? -6.585 -7.222 -4.652 1.00 89.62 99 ARG A C 1
ATOM 783 O O . ARG A 1 99 ? -6.424 -7.113 -5.864 1.00 89.62 99 ARG A O 1
ATOM 790 N N . TYR A 1 100 ? -5.747 -6.695 -3.762 1.00 88.19 100 TYR A N 1
ATOM 791 C CA . TYR A 1 100 ? -4.590 -5.881 -4.143 1.00 88.19 100 TYR A CA 1
ATOM 792 C C . TYR A 1 100 ? -3.390 -6.716 -4.598 1.00 88.19 100 TYR A C 1
ATOM 794 O O . TYR A 1 100 ? -2.655 -6.274 -5.477 1.00 88.19 100 TYR A O 1
ATOM 802 N N . GLU A 1 101 ? -3.225 -7.938 -4.090 1.00 84.38 101 GLU A N 1
ATOM 803 C CA . GLU A 1 101 ? -2.133 -8.837 -4.486 1.00 84.38 101 GLU A CA 1
ATOM 804 C C . GLU A 1 101 ? -2.008 -9.029 -6.020 1.00 84.38 101 GLU A C 1
ATOM 806 O O . GLU A 1 101 ? -0.936 -8.749 -6.566 1.00 84.38 101 GLU A O 1
ATOM 811 N N . PRO A 1 102 ? -3.072 -9.386 -6.774 1.00 79.56 102 PRO A N 1
ATOM 812 C CA . PRO A 1 102 ? -2.990 -9.497 -8.234 1.00 79.56 102 PRO A CA 1
ATOM 813 C C . PRO A 1 102 ? -2.878 -8.145 -8.961 1.00 79.56 102 PRO A C 1
ATOM 815 O O . PRO A 1 102 ? -2.539 -8.123 -10.145 1.00 79.56 102 PRO A O 1
ATOM 818 N N . ILE A 1 103 ? -3.173 -7.021 -8.293 1.00 79.25 103 ILE A N 1
ATOM 819 C CA . ILE A 1 103 ? -2.981 -5.669 -8.850 1.00 79.25 103 ILE A CA 1
ATOM 820 C C . ILE A 1 103 ? -1.498 -5.294 -8.799 1.00 79.25 103 ILE A C 1
ATOM 822 O O . ILE A 1 103 ? -0.985 -4.731 -9.764 1.00 79.25 103 ILE A O 1
ATOM 826 N N . PHE A 1 104 ? -0.803 -5.641 -7.712 1.00 78.75 104 PHE A N 1
ATOM 827 C CA . PHE A 1 104 ? 0.642 -5.438 -7.585 1.00 78.75 104 PHE A CA 1
ATOM 828 C C . PHE A 1 104 ? 1.425 -6.309 -8.575 1.00 78.75 104 PHE A C 1
ATOM 830 O O . PHE A 1 104 ? 2.428 -5.864 -9.131 1.00 78.75 104 PHE A O 1
ATOM 837 N N . PHE A 1 105 ? 0.947 -7.535 -8.818 1.00 74.56 105 PHE A N 1
ATOM 838 C CA . PHE A 1 105 ? 1.625 -8.535 -9.645 1.00 74.56 105 PHE A CA 1
ATOM 839 C C . PHE A 1 105 ? 0.683 -9.125 -10.703 1.00 74.56 105 PHE A C 1
ATOM 841 O O . PHE A 1 105 ? 0.216 -10.258 -10.560 1.00 74.56 105 PHE A O 1
ATOM 848 N N . PRO A 1 106 ? 0.385 -8.395 -11.790 1.00 67.25 106 PRO A N 1
ATOM 849 C CA . PRO A 1 106 ? -0.473 -8.903 -12.854 1.00 67.25 106 PRO A CA 1
ATOM 850 C C . PRO A 1 106 ? 0.153 -10.157 -13.505 1.00 67.25 106 PRO A C 1
ATOM 852 O O . PRO A 1 106 ? 1.184 -10.054 -14.175 1.00 67.25 106 PRO A O 1
ATOM 855 N N . PRO A 1 107 ? -0.480 -11.343 -13.400 1.00 62.03 107 PRO A N 1
ATOM 856 C CA . PRO A 1 107 ? 0.138 -12.636 -13.735 1.00 62.03 107 PRO A CA 1
ATOM 857 C C . PRO A 1 107 ? 0.424 -12.838 -15.230 1.00 62.03 107 PRO A C 1
ATOM 859 O O . PRO A 1 107 ? 1.103 -13.782 -15.619 1.00 62.03 107 PRO A O 1
ATOM 862 N N . LYS A 1 108 ? -0.120 -11.969 -16.088 1.00 56.09 108 LYS A N 1
ATOM 863 C CA . LYS A 1 108 ? 0.044 -12.028 -17.548 1.00 56.09 108 LYS A CA 1
ATOM 864 C C . LYS A 1 108 ? 1.131 -11.101 -18.083 1.00 56.09 108 LYS A C 1
ATOM 866 O O . LYS A 1 108 ? 1.373 -11.097 -19.288 1.00 56.09 108 LYS A O 1
ATOM 871 N N . LEU A 1 109 ? 1.770 -10.316 -17.219 1.00 59.34 109 LEU A N 1
ATOM 872 C CA . LEU A 1 109 ? 2.972 -9.581 -17.585 1.00 59.34 109 LEU A CA 1
ATOM 873 C C . LEU A 1 109 ? 4.178 -10.457 -17.253 1.00 59.34 109 LEU A C 1
ATOM 875 O O . LEU A 1 109 ? 4.340 -10.893 -16.116 1.00 59.34 109 LEU A O 1
ATOM 879 N N . ALA A 1 110 ? 5.014 -10.729 -18.258 1.00 59.12 110 ALA A N 1
ATOM 880 C CA . ALA A 1 110 ? 6.307 -11.369 -18.054 1.00 59.12 110 ALA A CA 1
ATOM 881 C C . ALA A 1 110 ? 7.211 -10.395 -17.282 1.00 59.12 110 ALA A C 1
ATOM 883 O O . ALA A 1 110 ? 7.895 -9.559 -17.874 1.00 59.12 110 ALA A O 1
ATOM 884 N N . MET A 1 111 ? 7.131 -10.455 -15.953 1.00 68.56 111 MET A N 1
ATOM 885 C CA . MET A 1 111 ? 7.939 -9.648 -15.046 1.00 68.56 111 MET A CA 1
ATOM 886 C C . MET A 1 111 ? 9.327 -10.266 -14.930 1.00 68.56 111 MET A C 1
ATOM 888 O O . MET A 1 111 ? 9.466 -11.462 -14.666 1.00 68.56 111 MET A O 1
ATOM 892 N N . ASN A 1 112 ? 10.353 -9.446 -15.124 1.00 68.69 112 ASN A N 1
ATOM 893 C CA . ASN A 1 112 ? 11.727 -9.883 -14.930 1.00 68.69 112 ASN A CA 1
ATOM 894 C C . ASN A 1 112 ? 12.065 -9.856 -13.437 1.00 68.69 112 ASN A C 1
ATOM 896 O O . ASN A 1 112 ? 11.583 -9.005 -12.687 1.00 68.69 112 ASN A O 1
ATOM 900 N N . LEU A 1 113 ? 12.917 -10.782 -12.997 1.00 68.94 113 LEU A N 1
ATOM 901 C CA . LEU A 1 113 ? 13.443 -10.743 -11.637 1.00 68.94 113 LEU A CA 1
ATOM 902 C C . LEU A 1 113 ? 14.474 -9.612 -11.531 1.00 68.94 113 LEU A C 1
ATOM 904 O O . LEU A 1 113 ? 15.419 -9.601 -12.323 1.00 68.94 113 LEU A O 1
ATOM 908 N N . PRO A 1 114 ? 14.321 -8.676 -10.578 1.00 68.75 114 PRO A N 1
ATOM 909 C CA . PRO A 1 114 ? 15.262 -7.581 -10.397 1.00 68.75 114 PRO A CA 1
ATOM 910 C C . PRO A 1 114 ? 16.679 -8.104 -10.113 1.00 68.75 114 PRO A C 1
ATOM 912 O O . PRO A 1 114 ? 16.835 -9.178 -9.524 1.00 68.75 114 PRO A O 1
ATOM 915 N N . PRO A 1 115 ? 17.729 -7.353 -10.494 1.00 68.56 115 PRO A N 1
ATOM 916 C CA . PRO A 1 115 ? 19.106 -7.716 -10.173 1.00 68.56 115 PRO A CA 1
ATOM 917 C C . PRO A 1 115 ? 19.298 -7.816 -8.647 1.00 68.56 115 PRO A C 1
ATOM 919 O O . PRO A 1 115 ? 18.757 -6.991 -7.913 1.00 68.56 115 PRO A O 1
ATOM 922 N N . SER A 1 116 ? 20.075 -8.805 -8.172 1.00 63.47 116 SER A N 1
ATOM 923 C CA . SER A 1 116 ? 20.285 -9.177 -6.750 1.00 63.47 116 SER A CA 1
ATOM 924 C C . SER A 1 116 ? 20.981 -8.122 -5.860 1.00 63.47 116 SER A C 1
ATOM 926 O O . SER A 1 116 ? 21.818 -8.459 -5.023 1.00 63.47 116 SER A O 1
ATOM 928 N N . SER A 1 117 ? 20.650 -6.837 -5.986 1.00 60.75 117 SER A N 1
ATOM 929 C CA . SER A 1 117 ? 20.999 -5.820 -4.994 1.00 60.75 117 SER A CA 1
ATOM 930 C C . SER A 1 117 ? 20.098 -6.003 -3.771 1.00 60.75 117 SER A C 1
ATOM 932 O O . SER A 1 117 ? 19.011 -5.433 -3.685 1.00 60.75 117 SER A O 1
ATOM 934 N N . GLY A 1 118 ? 20.531 -6.847 -2.831 1.00 60.81 118 GLY A N 1
ATOM 935 C CA . GLY A 1 118 ? 19.728 -7.270 -1.678 1.00 60.81 118 GLY A CA 1
ATOM 936 C C . GLY A 1 118 ? 19.184 -6.134 -0.802 1.00 60.81 118 GLY A C 1
ATOM 937 O O . GLY A 1 118 ? 18.211 -6.344 -0.086 1.00 60.81 118 GLY A O 1
ATOM 938 N N . ASN A 1 119 ? 19.743 -4.922 -0.882 1.00 66.62 119 ASN A N 1
ATOM 939 C CA . ASN A 1 119 ? 19.352 -3.797 -0.026 1.00 66.62 119 ASN A CA 1
ATOM 940 C C . ASN A 1 119 ? 18.166 -2.978 -0.557 1.00 66.62 119 ASN A C 1
ATOM 942 O O . ASN A 1 119 ? 17.535 -2.283 0.233 1.00 66.62 119 ASN A O 1
ATOM 946 N N . ASN A 1 120 ? 17.826 -3.097 -1.844 1.00 81.94 120 ASN A N 1
ATOM 947 C CA . ASN A 1 120 ? 16.762 -2.303 -2.472 1.00 81.94 120 ASN A CA 1
ATOM 948 C C . ASN A 1 120 ? 15.554 -3.167 -2.843 1.00 81.94 120 ASN A C 1
ATOM 950 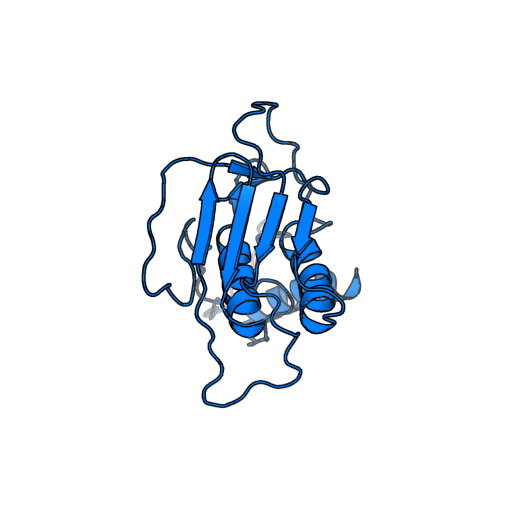O O . ASN A 1 120 ? 14.872 -2.869 -3.815 1.00 81.94 120 ASN A O 1
ATOM 954 N N . ILE A 1 121 ? 15.317 -4.271 -2.135 1.00 85.06 121 ILE A N 1
ATOM 955 C CA . ILE A 1 121 ? 14.178 -5.155 -2.397 1.00 85.06 121 ILE A CA 1
ATOM 956 C C . ILE A 1 121 ? 13.147 -4.958 -1.294 1.00 85.06 121 ILE A C 1
ATOM 958 O O . ILE A 1 121 ? 13.436 -5.233 -0.132 1.00 85.06 121 ILE A O 1
ATOM 962 N N . LEU A 1 122 ? 11.942 -4.529 -1.657 1.00 87.88 122 LEU A N 1
ATOM 963 C CA . LEU A 1 122 ? 10.819 -4.471 -0.733 1.00 87.88 122 LEU A CA 1
ATOM 964 C C . LEU A 1 122 ? 10.325 -5.896 -0.453 1.00 87.88 122 LEU A C 1
ATOM 966 O O . LEU A 1 122 ? 9.962 -6.627 -1.374 1.00 87.88 122 LEU A O 1
ATOM 970 N N . GLN A 1 123 ? 10.349 -6.296 0.816 1.00 88.06 123 GLN A N 1
ATOM 971 C CA . GLN A 1 123 ? 10.042 -7.659 1.256 1.00 88.06 123 GLN A CA 1
ATOM 972 C C . GLN A 1 123 ? 8.695 -7.753 1.960 1.00 88.06 123 GLN A C 1
ATOM 974 O O . GLN A 1 123 ? 8.012 -8.768 1.830 1.00 88.06 123 GLN A O 1
ATOM 979 N N . SER A 1 124 ? 8.306 -6.720 2.707 1.00 91.19 124 SER A N 1
ATOM 980 C CA . SER A 1 124 ? 7.058 -6.745 3.461 1.00 91.19 124 SER A CA 1
ATOM 981 C C . SER A 1 124 ? 6.283 -5.439 3.385 1.00 91.19 124 SER A C 1
ATOM 983 O O . SER A 1 124 ? 6.850 -4.347 3.328 1.00 91.19 124 SER A O 1
ATOM 985 N N . LEU A 1 125 ? 4.962 -5.589 3.406 1.00 93.25 125 LEU A N 1
ATOM 986 C CA . LEU A 1 125 ? 3.984 -4.535 3.610 1.00 93.25 125 LEU A CA 1
ATOM 987 C C . LEU A 1 125 ? 3.221 -4.847 4.899 1.00 93.25 125 LEU A C 1
ATOM 989 O O . LEU A 1 125 ? 2.527 -5.858 4.978 1.00 93.25 125 LEU A O 1
ATOM 993 N N . THR A 1 126 ? 3.342 -3.988 5.904 1.00 94.25 126 THR A N 1
ATOM 994 C CA . THR A 1 126 ? 2.664 -4.148 7.190 1.00 94.25 126 THR A CA 1
ATOM 995 C C . THR A 1 126 ? 1.500 -3.175 7.318 1.00 94.25 126 THR A C 1
ATOM 997 O O . THR A 1 126 ? 1.656 -1.972 7.122 1.00 94.25 126 THR A O 1
ATOM 1000 N N . LEU A 1 127 ? 0.326 -3.699 7.665 1.00 94.19 127 LEU A N 1
ATOM 1001 C CA . LEU A 1 127 ? -0.883 -2.935 7.958 1.00 94.19 127 LEU A CA 1
ATOM 1002 C C . LEU A 1 127 ? -1.089 -2.878 9.472 1.00 94.19 127 LEU A C 1
ATOM 1004 O O . LEU A 1 127 ? -1.279 -3.917 10.115 1.00 94.19 127 LEU A O 1
ATOM 1008 N N . ASN A 1 128 ? -1.053 -1.675 10.040 1.00 93.12 128 ASN A N 1
ATOM 1009 C CA . ASN A 1 128 ? -1.059 -1.478 11.484 1.00 93.12 128 ASN A CA 1
ATOM 1010 C C . ASN A 1 128 ? -2.175 -0.531 11.942 1.00 93.12 128 ASN A C 1
ATOM 1012 O O . ASN A 1 128 ? -2.261 0.607 11.483 1.00 93.12 128 ASN A O 1
ATOM 1016 N N . ILE A 1 129 ? -2.980 -0.981 12.909 1.00 91.94 129 ILE A N 1
ATOM 1017 C CA . ILE A 1 129 ? -3.833 -0.104 13.722 1.00 91.94 129 ILE A CA 1
ATOM 1018 C C . ILE A 1 129 ? -3.349 -0.151 15.177 1.00 91.94 129 ILE A C 1
ATOM 1020 O O . ILE A 1 129 ? -3.432 -1.215 15.806 1.00 91.94 129 ILE A O 1
ATOM 1024 N N . PRO A 1 130 ? -2.832 0.954 15.741 1.00 88.81 130 PRO A N 1
ATOM 1025 C CA . PRO A 1 130 ? -2.380 0.980 17.124 1.00 88.81 130 PRO A CA 1
ATOM 1026 C C . PRO A 1 130 ? -3.561 0.835 18.098 1.00 88.81 130 PRO A C 1
ATOM 1028 O O . PRO A 1 130 ? -4.676 1.274 17.830 1.00 88.81 130 PRO A O 1
ATOM 1031 N N . GLY A 1 131 ? -3.317 0.226 19.264 1.00 78.31 131 GLY A N 1
ATOM 1032 C CA . GLY A 1 131 ? -4.292 0.212 20.365 1.00 78.31 131 GLY A CA 1
ATOM 1033 C C . GLY A 1 131 ? -5.341 -0.908 20.350 1.00 78.31 131 GLY A C 1
ATOM 1034 O O . GLY A 1 131 ? -6.341 -0.790 21.050 1.00 78.31 131 GLY A O 1
ATOM 1035 N N . ASN A 1 132 ? -5.111 -2.012 19.625 1.00 63.72 132 ASN A N 1
ATOM 1036 C CA . ASN A 1 132 ? -5.982 -3.203 19.629 1.00 63.72 132 ASN A CA 1
ATOM 1037 C C . ASN A 1 132 ? -7.427 -2.917 19.162 1.00 63.72 132 ASN A C 1
ATOM 1039 O O . ASN A 1 132 ? -8.386 -3.511 19.658 1.00 63.72 132 ASN A O 1
ATOM 1043 N N . ALA A 1 133 ? -7.580 -1.975 18.226 1.00 65.06 133 ALA A N 1
ATOM 1044 C CA . ALA A 1 133 ? -8.873 -1.602 17.671 1.00 65.06 133 ALA A CA 1
ATOM 1045 C C . ALA A 1 133 ? -9.529 -2.782 16.935 1.00 65.06 133 ALA A C 1
ATOM 1047 O O . ALA A 1 133 ? -8.878 -3.542 16.213 1.00 65.06 133 ALA A O 1
ATOM 1048 N N . GLN A 1 134 ? -10.839 -2.929 17.127 1.00 70.69 134 GLN A N 1
ATOM 1049 C CA . GLN A 1 134 ? -11.643 -3.943 16.451 1.00 70.69 134 GLN A CA 1
ATOM 1050 C C . GLN A 1 134 ? -11.944 -3.519 15.008 1.00 70.69 134 GLN A C 1
ATOM 1052 O O . GLN A 1 134 ? -12.046 -2.334 14.699 1.00 70.69 134 GLN A O 1
ATOM 1057 N N . CYS A 1 135 ? -12.101 -4.500 14.119 1.00 82.12 135 CYS A N 1
ATOM 1058 C CA . CYS A 1 135 ? -12.486 -4.263 12.731 1.00 82.12 135 CYS A CA 1
ATOM 1059 C C . CYS A 1 135 ? -13.927 -3.727 12.666 1.00 82.12 135 CYS A C 1
ATOM 1061 O O . CYS A 1 135 ? -14.877 -4.453 12.966 1.00 82.12 135 CYS A O 1
ATOM 1063 N N . GLU A 1 136 ? -14.086 -2.455 12.299 1.00 81.50 136 GLU A N 1
ATOM 1064 C CA . GLU A 1 136 ? -15.395 -1.848 12.044 1.00 81.50 136 GLU A CA 1
ATOM 1065 C C . GLU A 1 136 ? -16.091 -2.535 10.861 1.00 81.50 136 GLU A C 1
ATOM 1067 O O . GLU A 1 136 ? -15.452 -2.885 9.874 1.00 81.50 136 GLU A O 1
ATOM 1072 N N . GLN A 1 137 ? -17.412 -2.710 10.942 1.00 79.12 137 GLN A N 1
ATOM 1073 C CA . GLN A 1 137 ? -18.194 -3.362 9.882 1.00 79.12 137 GLN A CA 1
ATOM 1074 C C . GLN A 1 137 ? -18.703 -2.373 8.824 1.00 79.12 137 GLN A C 1
ATOM 1076 O O . GLN A 1 137 ? -18.743 -2.698 7.640 1.00 79.12 137 GLN A O 1
ATOM 1081 N N . TYR A 1 138 ? -19.102 -1.168 9.242 1.00 85.00 138 TYR A N 1
ATOM 1082 C CA . TYR A 1 138 ? -19.756 -0.182 8.380 1.00 85.00 138 TYR A CA 1
ATOM 1083 C C . TYR A 1 138 ? -19.134 1.196 8.549 1.00 85.00 138 TYR A C 1
ATOM 1085 O O . TYR A 1 138 ? -18.833 1.611 9.667 1.00 85.00 138 TYR A O 1
ATOM 1093 N N . ILE A 1 139 ? -18.981 1.904 7.430 1.00 88.62 139 ILE A N 1
ATOM 1094 C CA . ILE A 1 139 ? -18.481 3.275 7.419 1.00 88.62 139 ILE A CA 1
ATOM 1095 C C . ILE A 1 139 ? -19.565 4.236 7.913 1.00 88.62 139 ILE A C 1
ATOM 1097 O O . ILE A 1 139 ? -20.740 4.109 7.561 1.00 88.62 139 ILE A O 1
ATOM 1101 N N . GLN A 1 140 ? -19.164 5.205 8.725 1.00 87.81 140 GLN A N 1
ATOM 1102 C CA . GLN A 1 140 ? -20.004 6.296 9.198 1.00 87.81 140 GLN A CA 1
ATOM 1103 C C . GLN A 1 140 ? -19.523 7.620 8.607 1.00 87.81 140 GLN A C 1
ATOM 1105 O O . GLN A 1 140 ? -18.393 7.741 8.141 1.00 87.81 140 GLN A O 1
ATOM 1110 N N . GLN A 1 141 ? -20.374 8.645 8.655 1.00 88.06 141 GLN A N 1
ATOM 1111 C CA . GLN A 1 141 ? -20.046 9.967 8.111 1.00 88.06 141 GLN A CA 1
ATOM 1112 C C . GLN A 1 141 ? -18.798 10.597 8.762 1.00 88.06 141 GLN A C 1
ATOM 1114 O O . GLN A 1 141 ? -18.115 11.398 8.135 1.00 88.06 141 GLN A O 1
ATOM 1119 N N . ASN A 1 142 ? -18.504 10.244 10.012 1.00 87.50 142 ASN A N 1
ATOM 1120 C CA . ASN A 1 142 ? -17.354 10.716 10.782 1.00 87.50 142 ASN A CA 1
ATOM 1121 C C . ASN A 1 142 ? -16.278 9.633 10.984 1.00 87.50 142 ASN A C 1
ATOM 1123 O O . ASN A 1 142 ? -15.428 9.787 11.863 1.00 87.50 142 ASN A O 1
ATOM 1127 N N . SER A 1 143 ? -16.310 8.543 10.207 1.00 87.38 143 SER A N 1
ATOM 1128 C CA . SER A 1 143 ? -15.255 7.530 10.245 1.00 87.38 143 SER A CA 1
ATOM 1129 C C . SER A 1 143 ? -13.915 8.152 9.856 1.00 87.38 143 SER A C 1
ATOM 1131 O O . SER A 1 143 ? -13.810 8.913 8.896 1.00 87.38 143 SER A O 1
ATOM 1133 N N . ASN A 1 144 ? -12.871 7.833 10.618 1.00 90.94 144 ASN A N 1
ATOM 1134 C CA . ASN A 1 144 ? -11.557 8.415 10.395 1.00 90.94 144 ASN A CA 1
ATOM 1135 C C . ASN A 1 144 ? -10.810 7.670 9.275 1.00 90.94 144 ASN A C 1
ATOM 1137 O O . ASN A 1 144 ? -10.371 6.540 9.467 1.00 90.94 144 ASN A O 1
ATOM 1141 N N . GLU A 1 145 ? -10.633 8.321 8.125 1.00 92.88 145 GLU A N 1
ATOM 1142 C CA . GLU A 1 145 ? -9.925 7.785 6.950 1.00 92.88 145 GLU A CA 1
ATOM 1143 C C . GLU A 1 145 ? -8.448 8.230 6.865 1.00 92.88 145 GLU A C 1
ATOM 1145 O O . GLU A 1 145 ? -7.804 8.055 5.830 1.00 92.88 145 GLU A O 1
ATOM 1150 N N . SER A 1 146 ? -7.893 8.817 7.933 1.00 94.75 146 SER A N 1
ATOM 1151 C CA . SER A 1 146 ? -6.488 9.241 7.970 1.00 94.75 146 SER A CA 1
ATOM 1152 C C . SER A 1 146 ? -5.537 8.044 7.995 1.00 94.75 146 SER A C 1
ATOM 1154 O O . SER A 1 146 ? -5.791 7.063 8.700 1.00 94.75 146 SER A O 1
ATOM 1156 N N . TYR A 1 147 ? -4.423 8.156 7.276 1.00 95.62 147 TYR A N 1
ATOM 1157 C CA . TYR A 1 147 ? -3.372 7.147 7.232 1.00 95.62 147 TYR A CA 1
ATOM 1158 C C . TYR A 1 147 ? -1.995 7.795 7.108 1.00 95.62 147 TYR A C 1
ATOM 1160 O O . TYR A 1 147 ? -1.855 8.914 6.612 1.00 95.62 147 TYR A O 1
ATOM 1168 N N . THR A 1 148 ? -0.984 7.034 7.507 1.00 96.31 148 THR A N 1
ATOM 1169 C CA . THR A 1 148 ? 0.427 7.340 7.319 1.00 96.31 148 THR A CA 1
ATOM 1170 C C . THR A 1 148 ? 1.056 6.168 6.582 1.00 96.31 148 THR A C 1
ATOM 1172 O O . THR A 1 148 ? 1.058 5.045 7.083 1.00 96.31 148 THR A O 1
ATOM 1175 N N . LEU A 1 149 ? 1.575 6.422 5.382 1.00 95.25 149 LEU A N 1
ATOM 1176 C CA . LEU A 1 149 ? 2.326 5.441 4.602 1.00 95.25 149 LEU A CA 1
ATOM 1177 C C . LEU A 1 149 ? 3.811 5.791 4.676 1.00 95.25 149 LEU A C 1
ATOM 1179 O O . LEU A 1 149 ? 4.211 6.884 4.277 1.00 95.25 149 LEU A O 1
ATOM 1183 N N . THR A 1 150 ? 4.622 4.861 5.170 1.00 93.56 150 THR A N 1
ATOM 1184 C CA . THR A 1 150 ? 6.080 4.983 5.179 1.00 93.56 150 THR A CA 1
ATOM 1185 C C . THR A 1 150 ? 6.705 3.826 4.419 1.00 93.56 150 THR A C 1
ATOM 1187 O O . THR A 1 150 ? 6.372 2.664 4.634 1.00 93.56 150 THR A O 1
ATOM 1190 N N . ILE A 1 151 ? 7.621 4.143 3.508 1.00 91.25 151 ILE A N 1
ATOM 1191 C CA . ILE A 1 151 ? 8.359 3.159 2.719 1.00 91.25 151 ILE A CA 1
ATOM 1192 C C . ILE A 1 151 ? 9.832 3.402 3.011 1.00 91.25 151 ILE A C 1
ATOM 1194 O O . ILE A 1 151 ? 10.364 4.474 2.731 1.00 91.25 151 ILE A O 1
ATOM 1198 N N . SER A 1 152 ? 10.487 2.442 3.663 1.00 85.75 152 SER A N 1
ATOM 1199 C CA . SER A 1 152 ? 11.896 2.582 4.019 1.00 85.75 152 SER A CA 1
ATOM 1200 C C . SER A 1 152 ? 12.624 1.251 3.928 1.00 85.75 152 SER A C 1
ATOM 1202 O O . SER A 1 152 ? 12.242 0.258 4.551 1.00 85.75 152 SER A O 1
ATOM 1204 N N . ARG A 1 153 ? 13.739 1.252 3.190 1.00 82.94 153 ARG A N 1
ATOM 1205 C CA . ARG A 1 153 ? 14.612 0.088 2.987 1.00 82.94 153 ARG A CA 1
ATOM 1206 C C . ARG A 1 153 ? 13.869 -1.081 2.333 1.00 82.94 153 ARG A C 1
ATOM 1208 O O . ARG A 1 153 ? 13.726 -1.111 1.123 1.00 82.94 153 ARG A O 1
ATOM 1215 N N . GLN A 1 154 ? 13.419 -2.046 3.129 1.00 87.50 154 GLN A N 1
ATOM 1216 C CA . GLN A 1 154 ? 12.814 -3.302 2.677 1.00 87.50 154 GLN A CA 1
ATOM 1217 C C . GLN A 1 154 ? 11.392 -3.486 3.228 1.00 87.50 154 GLN A C 1
ATOM 1219 O O . GLN A 1 154 ? 10.777 -4.523 2.984 1.00 87.50 154 GLN A O 1
ATOM 1224 N N . ILE A 1 155 ? 10.874 -2.500 3.971 1.00 89.56 155 ILE A N 1
ATOM 1225 C CA . ILE A 1 155 ? 9.589 -2.580 4.667 1.00 89.56 155 ILE A CA 1
ATOM 1226 C C . ILE A 1 155 ? 8.744 -1.359 4.297 1.00 89.56 155 ILE A C 1
ATOM 1228 O O . ILE A 1 155 ? 9.196 -0.216 4.408 1.00 89.56 155 ILE A O 1
ATOM 1232 N N . ALA A 1 156 ? 7.510 -1.613 3.875 1.00 93.06 156 ALA A N 1
ATOM 1233 C CA . ALA A 1 156 ? 6.463 -0.614 3.736 1.00 93.06 156 ALA A CA 1
ATOM 1234 C C . ALA A 1 156 ? 5.488 -0.769 4.905 1.00 93.06 156 ALA A C 1
ATOM 1236 O O . ALA A 1 156 ? 5.074 -1.881 5.220 1.00 93.06 156 ALA A O 1
ATOM 1237 N N . ASN A 1 157 ? 5.117 0.329 5.549 1.00 94.94 157 ASN A N 1
ATOM 1238 C CA . ASN A 1 157 ? 4.189 0.328 6.669 1.00 94.94 157 ASN A CA 1
ATOM 1239 C C . ASN A 1 157 ? 3.048 1.310 6.402 1.00 94.94 157 ASN A C 1
ATOM 1241 O O . ASN A 1 157 ? 3.283 2.495 6.163 1.00 94.94 157 ASN A O 1
ATOM 1245 N N . VAL A 1 158 ? 1.816 0.810 6.462 1.00 96.00 158 VAL A N 1
ATOM 1246 C CA . VAL A 1 158 ? 0.601 1.625 6.458 1.00 96.00 158 VAL A CA 1
ATOM 1247 C C . VAL A 1 158 ? 0.032 1.601 7.863 1.00 96.00 158 VAL A C 1
ATOM 1249 O O . VAL A 1 158 ? -0.447 0.571 8.338 1.00 96.00 158 VAL A O 1
ATOM 1252 N N . GLU A 1 159 ? 0.065 2.753 8.514 1.00 95.25 159 GLU A N 1
ATOM 1253 C CA . GLU A 1 159 ? -0.512 2.950 9.834 1.00 95.25 159 GLU A CA 1
ATOM 1254 C C . GLU A 1 159 ? -1.762 3.821 9.736 1.00 95.25 159 GLU A C 1
ATOM 1256 O O . GLU A 1 159 ? -1.758 4.859 9.075 1.00 95.25 159 GLU A O 1
ATO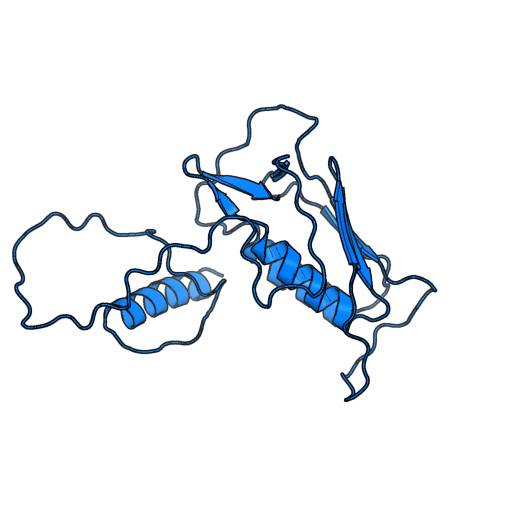M 1261 N N . ALA A 1 160 ? -2.845 3.406 10.386 1.00 94.12 160 ALA A N 1
ATOM 1262 C CA . ALA A 1 160 ? -4.084 4.174 10.438 1.00 94.12 160 ALA A CA 1
ATOM 1263 C C . ALA A 1 160 ? -4.812 3.952 11.764 1.00 94.12 160 ALA A C 1
ATOM 1265 O O . ALA A 1 160 ? -4.548 2.994 12.483 1.00 94.12 160 ALA A O 1
ATOM 1266 N N . THR A 1 161 ? -5.762 4.828 12.082 1.00 91.69 161 THR A N 1
ATOM 1267 C CA . THR A 1 161 ? -6.600 4.713 13.288 1.00 91.69 161 THR A CA 1
ATOM 1268 C C . THR A 1 161 ? -7.767 3.743 13.110 1.00 91.69 161 THR A C 1
ATOM 1270 O O . THR A 1 161 ? -8.224 3.154 14.085 1.00 91.69 161 THR A O 1
ATOM 1273 N N . THR A 1 162 ? -8.246 3.567 11.875 1.00 91.56 162 THR A N 1
ATOM 1274 C CA . THR A 1 162 ? -9.357 2.672 11.528 1.00 91.56 162 THR A CA 1
ATOM 1275 C C . THR A 1 162 ? -9.030 1.845 10.284 1.00 91.56 162 THR A C 1
ATOM 1277 O O . THR A 1 162 ? -8.093 2.138 9.533 1.00 91.56 162 THR A O 1
ATOM 1280 N N . VAL A 1 163 ? -9.859 0.831 10.025 1.00 92.50 163 VAL A N 1
ATOM 1281 C CA . VAL A 1 163 ? -9.789 -0.001 8.813 1.00 92.50 163 VAL A CA 1
ATOM 1282 C C . VAL A 1 163 ? -9.945 0.840 7.540 1.00 92.50 163 VAL A C 1
ATOM 1284 O O . VAL A 1 163 ? -9.311 0.547 6.528 1.00 92.50 163 VAL A O 1
ATOM 1287 N N . TRP A 1 164 ? -10.737 1.913 7.578 1.00 92.75 164 TRP A N 1
ATOM 1288 C CA . TRP A 1 164 ? -10.981 2.766 6.413 1.00 92.75 164 TRP A CA 1
ATOM 1289 C C . TRP A 1 164 ? -9.721 3.516 5.982 1.00 92.75 164 TRP A C 1
ATOM 1291 O O . TRP A 1 164 ? -9.407 3.544 4.793 1.00 92.75 164 TRP A O 1
ATOM 1301 N N . GLY A 1 165 ? -8.949 4.037 6.941 1.00 93.75 165 GLY A N 1
ATOM 1302 C CA . GLY A 1 165 ? -7.647 4.644 6.662 1.00 93.75 165 GLY A CA 1
ATOM 1303 C C . GLY A 1 165 ? -6.654 3.641 6.068 1.00 93.75 165 GLY A C 1
ATOM 1304 O O . GLY A 1 165 ? -5.984 3.955 5.084 1.00 93.75 165 GLY A O 1
ATOM 1305 N N . LEU A 1 166 ? -6.625 2.398 6.569 1.00 93.75 166 LEU A N 1
ATOM 1306 C CA . LEU A 1 166 ? -5.785 1.345 5.980 1.00 93.75 166 LEU A CA 1
ATOM 1307 C C . LEU A 1 166 ? -6.128 1.075 4.513 1.00 93.75 166 LEU A C 1
ATOM 1309 O O . LEU A 1 166 ? -5.222 0.925 3.696 1.00 93.75 166 LEU A O 1
ATOM 1313 N N . LEU A 1 167 ? -7.417 1.046 4.158 1.00 94.19 167 LEU A N 1
ATOM 1314 C CA . LEU A 1 167 ? -7.840 0.876 2.765 1.00 94.19 167 LEU A CA 1
ATOM 1315 C C . LEU A 1 167 ? -7.359 2.031 1.873 1.00 94.19 167 LEU A C 1
ATOM 1317 O O . LEU A 1 167 ? -6.932 1.788 0.746 1.00 94.19 167 LEU A O 1
ATOM 1321 N N . ARG A 1 168 ? -7.386 3.280 2.364 1.00 95.38 168 ARG A N 1
ATOM 1322 C CA . ARG A 1 168 ? -6.854 4.442 1.623 1.00 95.38 168 ARG A CA 1
ATOM 1323 C C . ARG A 1 168 ? -5.341 4.379 1.446 1.00 95.38 168 ARG A C 1
ATOM 1325 O O . ARG A 1 168 ? -4.838 4.667 0.358 1.00 95.38 168 ARG A O 1
ATOM 1332 N N . GLY A 1 169 ? -4.626 3.958 2.485 1.00 95.06 169 GLY A N 1
ATOM 1333 C CA . GLY A 1 169 ? -3.183 3.756 2.420 1.00 95.06 169 GLY A CA 1
ATOM 1334 C C . GLY A 1 169 ? -2.785 2.634 1.461 1.00 95.06 169 GLY A C 1
ATOM 1335 O O . GLY A 1 169 ? -1.866 2.821 0.668 1.00 95.06 169 GLY A O 1
ATOM 1336 N N . LEU A 1 170 ? -3.516 1.514 1.461 1.00 94.06 170 LEU A N 1
ATOM 1337 C CA . LEU A 1 170 ? -3.328 0.414 0.505 1.00 94.06 170 LEU A CA 1
ATOM 1338 C C . LEU A 1 170 ? -3.532 0.855 -0.945 1.00 94.06 170 LEU A C 1
ATOM 1340 O O . LEU A 1 170 ? -2.730 0.513 -1.812 1.00 94.06 170 LEU A O 1
ATOM 1344 N N . GLU A 1 171 ? -4.574 1.644 -1.207 1.00 92.62 171 GLU A N 1
ATOM 1345 C CA . GLU A 1 171 ? -4.810 2.211 -2.534 1.00 92.62 171 GLU A CA 1
ATOM 1346 C C . GLU A 1 171 ? -3.644 3.105 -2.965 1.00 92.62 171 GLU A C 1
ATOM 1348 O O . GLU A 1 171 ? -3.123 2.954 -4.066 1.00 92.62 171 GLU A O 1
ATOM 1353 N N . THR A 1 172 ? -3.177 3.981 -2.077 1.00 92.88 172 THR A N 1
ATOM 1354 C CA . THR A 1 172 ? -2.033 4.858 -2.363 1.00 92.88 172 THR A CA 1
ATOM 1355 C C . THR A 1 172 ? -0.772 4.053 -2.656 1.00 92.88 172 THR A C 1
ATOM 1357 O O . THR A 1 172 ? -0.085 4.320 -3.639 1.00 92.88 172 THR A O 1
ATOM 1360 N N . PHE A 1 173 ? -0.496 3.025 -1.853 1.00 91.94 173 PHE A N 1
ATOM 1361 C CA . PHE A 1 173 ? 0.625 2.121 -2.078 1.00 91.94 173 PHE A CA 1
ATOM 1362 C C . PHE A 1 173 ? 0.531 1.427 -3.447 1.00 91.94 173 PHE A C 1
ATOM 1364 O O . PHE A 1 173 ? 1.529 1.341 -4.158 1.00 91.94 173 PHE A O 1
ATOM 1371 N N . SER A 1 174 ? -0.672 1.026 -3.878 1.00 88.69 174 SER A N 1
ATOM 1372 C CA . SER A 1 174 ? -0.884 0.425 -5.204 1.00 88.69 174 SER A CA 1
ATOM 1373 C C . SER A 1 174 ? -0.504 1.340 -6.366 1.00 88.69 174 SER A C 1
ATOM 1375 O O . SER A 1 174 ? -0.058 0.859 -7.404 1.00 88.69 174 SER A O 1
ATOM 1377 N N . GLN A 1 175 ? -0.643 2.652 -6.184 1.00 87.19 175 GLN A N 1
ATOM 1378 C CA . GLN A 1 175 ? -0.346 3.650 -7.209 1.00 87.19 175 GLN A CA 1
ATOM 1379 C C . GLN A 1 175 ? 1.130 4.055 -7.239 1.00 87.19 175 GLN A C 1
ATOM 1381 O O . GLN A 1 175 ? 1.603 4.567 -8.252 1.00 87.19 175 GLN A O 1
ATOM 1386 N N . LEU A 1 176 ? 1.862 3.823 -6.147 1.00 87.00 176 LEU A N 1
ATOM 1387 C CA . LEU A 1 176 ? 3.317 3.997 -6.104 1.00 87.00 176 LEU A CA 1
ATOM 1388 C C . LEU A 1 176 ? 4.055 2.856 -6.807 1.00 87.00 176 LEU A C 1
ATOM 1390 O O . LEU A 1 176 ? 5.213 3.021 -7.195 1.00 87.00 176 LEU A O 1
ATOM 1394 N N . ILE A 1 177 ? 3.383 1.720 -7.002 1.00 84.38 177 ILE A N 1
ATOM 1395 C CA . ILE A 1 177 ? 3.928 0.582 -7.728 1.00 84.38 177 ILE A CA 1
ATOM 1396 C C . ILE A 1 177 ? 3.791 0.809 -9.233 1.00 84.38 177 ILE A C 1
ATOM 1398 O O . ILE A 1 177 ? 2.698 1.019 -9.759 1.00 84.38 177 ILE A O 1
ATOM 1402 N N . TYR A 1 178 ? 4.905 0.702 -9.952 1.00 79.81 178 TYR A N 1
ATOM 1403 C CA . TYR A 1 178 ? 4.921 0.772 -11.410 1.00 79.81 178 TYR A CA 1
ATOM 1404 C C . TYR A 1 178 ? 5.871 -0.259 -12.013 1.00 79.81 178 TYR A C 1
ATOM 1406 O O . TYR A 1 178 ? 6.798 -0.748 -11.369 1.00 79.81 178 TYR A O 1
ATOM 1414 N N . ILE A 1 179 ? 5.625 -0.584 -13.279 1.00 77.94 179 ILE A N 1
ATOM 1415 C CA . ILE A 1 179 ? 6.475 -1.473 -14.067 1.00 77.94 179 ILE A CA 1
ATOM 1416 C C . ILE A 1 179 ? 7.345 -0.599 -14.964 1.00 77.94 179 ILE A C 1
ATOM 1418 O O . ILE A 1 179 ? 6.831 0.265 -15.680 1.00 77.94 179 ILE A O 1
ATOM 1422 N N . ASP A 1 180 ? 8.660 -0.789 -14.903 1.00 73.81 180 ASP A N 1
ATOM 1423 C CA . ASP A 1 180 ? 9.593 -0.056 -15.757 1.00 73.81 180 ASP A CA 1
ATOM 1424 C C . ASP A 1 180 ? 9.684 -0.641 -17.180 1.00 73.81 180 ASP A C 1
ATOM 1426 O O . ASP A 1 180 ? 9.071 -1.651 -17.521 1.00 73.81 180 ASP A O 1
ATOM 1430 N N . GLN A 1 181 ? 10.490 -0.008 -18.036 1.00 71.69 181 GLN A N 1
ATOM 1431 C CA . GLN A 1 181 ? 10.716 -0.465 -19.415 1.00 71.69 181 GLN A CA 1
ATOM 1432 C C . GLN A 1 181 ? 11.403 -1.840 -19.510 1.00 71.69 181 GLN A C 1
ATOM 1434 O O . GLN A 1 181 ? 11.408 -2.451 -20.575 1.00 71.69 181 GLN A O 1
ATOM 1439 N N . GLN A 1 182 ? 12.004 -2.310 -18.418 1.00 64.12 182 GLN A N 1
ATOM 1440 C CA . GLN A 1 182 ? 12.697 -3.590 -18.298 1.00 64.12 182 GLN A CA 1
ATOM 1441 C C . GLN A 1 182 ? 11.806 -4.641 -17.610 1.00 64.12 182 GLN A C 1
ATOM 1443 O O . GLN A 1 182 ? 12.286 -5.725 -17.285 1.00 64.12 182 GLN A O 1
ATOM 1448 N N . ASN A 1 183 ? 10.510 -4.354 -17.431 1.00 63.97 183 ASN A N 1
ATOM 1449 C CA . ASN A 1 183 ? 9.525 -5.183 -16.738 1.00 63.97 183 ASN A CA 1
ATOM 1450 C C . ASN A 1 183 ? 9.866 -5.491 -15.268 1.00 63.97 183 ASN A C 1
ATOM 1452 O O . ASN A 1 183 ? 9.449 -6.528 -14.746 1.00 63.97 183 ASN A O 1
ATOM 1456 N N . TYR A 1 184 ? 10.603 -4.608 -14.591 1.00 66.38 184 TYR A N 1
ATOM 1457 C CA . TYR A 1 184 ? 10.783 -4.664 -13.143 1.00 66.38 184 TYR A CA 1
ATOM 1458 C C . TYR A 1 184 ? 9.658 -3.919 -12.433 1.00 66.38 184 TYR A C 1
ATOM 1460 O O . TYR A 1 184 ? 9.337 -2.782 -12.784 1.00 66.38 184 TYR A O 1
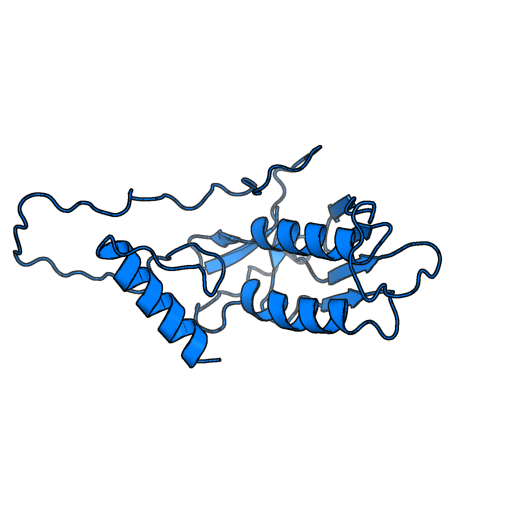ATOM 1468 N N . VAL A 1 185 ? 9.104 -4.544 -11.395 1.00 67.69 185 VAL A N 1
ATOM 1469 C CA . VAL A 1 185 ? 8.168 -3.894 -10.474 1.00 67.69 185 VAL A CA 1
ATOM 1470 C C . VAL A 1 185 ? 8.966 -3.025 -9.507 1.00 67.69 185 VAL A C 1
ATOM 1472 O O . VAL A 1 185 ? 9.879 -3.515 -8.835 1.00 67.69 185 VAL A O 1
ATOM 1475 N N . ARG A 1 186 ? 8.634 -1.736 -9.447 1.00 69.62 186 ARG A N 1
ATOM 1476 C CA . ARG A 1 186 ? 9.313 -0.734 -8.624 1.00 69.62 186 ARG A CA 1
ATOM 1477 C C . ARG A 1 186 ? 8.332 -0.014 -7.708 1.00 69.62 186 ARG A C 1
ATOM 1479 O O . ARG A 1 186 ? 7.185 0.183 -8.089 1.00 69.62 186 ARG A O 1
ATOM 1486 N N . SER A 1 187 ? 8.816 0.413 -6.546 1.00 72.50 187 SER A N 1
ATOM 1487 C CA . SER A 1 187 ? 8.160 1.382 -5.662 1.00 72.50 187 SER A CA 1
ATOM 1488 C C . SER A 1 187 ? 9.128 2.514 -5.351 1.00 72.50 187 SER A C 1
ATOM 1490 O O . SER A 1 187 ? 10.336 2.285 -5.225 1.00 72.50 187 SER A O 1
ATOM 1492 N N . LEU A 1 188 ? 8.579 3.717 -5.239 1.00 59.25 188 LEU A N 1
ATOM 1493 C CA . LEU A 1 188 ? 9.240 4.908 -4.703 1.00 59.25 188 LEU A CA 1
ATOM 1494 C C . LEU A 1 188 ? 8.846 5.122 -3.238 1.00 59.25 188 LEU A C 1
ATOM 1496 O O . LEU A 1 188 ? 7.845 4.490 -2.821 1.00 59.25 188 LEU A O 1
#